Protein AF-A0A077R134-F1 (afdb_monomer_lite)

Foldseek 3Di:
DDPPPPQDWDKAWEPQDPVQWTKIKTWPDSDDAQDHPNLLVQQCVDPPLQDFQQKWKFWDDDDDPVCQVVQLVLLQVLVCVLPVPFDTWDWGWDDDPDPIIMIMTGDFLPTDGNVSSQVSQVVVQRDRVVHGGDHTPDHGRDGNDRKHKDKDAQADPVCVVVVVVCVQVVCCVQFVPWRKDWRIKIFMWTWDWDDDPVDTDIDTDGRRMMMTMMDTPDQDVPSDGVCVRRVVCVVVVVVVVVVVVVVVVVVVVVVVVVVVVVVVVD

Organism: NCBI:txid1398559

Radius of gyration: 25.38 Å; chains: 1; bounding box: 87×46×72 Å

Structure (mmCIF, N/CA/C/O backbone):
data_AF-A0A077R134-F1
#
_entry.id   AF-A0A077R134-F1
#
loop_
_atom_site.group_PDB
_atom_site.id
_atom_site.type_symbol
_atom_site.label_atom_id
_atom_site.label_alt_id
_atom_site.label_comp_id
_atom_site.label_asym_id
_atom_site.label_entity_id
_atom_site.label_seq_id
_atom_site.pdbx_PDB_ins_code
_atom_site.Cartn_x
_atom_site.Cartn_y
_atom_site.Cartn_z
_atom_site.occupancy
_atom_site.B_iso_or_equiv
_atom_site.auth_seq_id
_atom_site.auth_comp_id
_atom_site.auth_asym_id
_atom_site.auth_atom_id
_atom_site.pdbx_PDB_model_num
ATOM 1 N N . MET A 1 1 ? -33.679 20.926 24.403 1.00 39.53 1 MET A N 1
ATOM 2 C CA . MET A 1 1 ? -33.354 19.490 24.305 1.00 39.53 1 MET A CA 1
ATOM 3 C C . MET A 1 1 ? -32.661 19.305 22.972 1.00 39.53 1 MET A C 1
ATOM 5 O O . MET A 1 1 ? -33.317 19.466 21.957 1.00 39.53 1 MET A O 1
ATOM 9 N N . ALA A 1 2 ? -31.337 19.148 22.977 1.00 38.94 2 ALA A N 1
ATOM 10 C CA . ALA A 1 2 ? -30.587 18.865 21.759 1.00 38.94 2 ALA A CA 1
ATOM 11 C C . ALA A 1 2 ? -30.733 17.368 21.472 1.00 38.94 2 ALA A C 1
ATOM 13 O O . ALA A 1 2 ? -30.426 16.554 22.343 1.00 38.94 2 ALA A O 1
ATOM 14 N N . GLU A 1 3 ? -31.267 17.025 20.305 1.00 39.38 3 GLU A N 1
ATOM 15 C CA . GLU A 1 3 ? -31.322 15.651 19.818 1.00 39.38 3 GLU A CA 1
ATOM 16 C C . GLU A 1 3 ? -29.886 15.136 19.688 1.00 39.38 3 GLU A C 1
ATOM 18 O O . GLU A 1 3 ? -29.088 15.655 18.907 1.00 39.38 3 GLU A O 1
ATOM 23 N N . SER A 1 4 ? -29.525 14.148 20.509 1.00 40.56 4 SER A N 1
ATOM 24 C CA . SER A 1 4 ? -28.280 13.412 20.335 1.00 40.56 4 SER A CA 1
ATOM 25 C C . SER A 1 4 ? -28.437 12.548 19.088 1.00 40.56 4 SER A C 1
ATOM 27 O O . SER A 1 4 ? -28.948 11.430 19.169 1.00 40.56 4 SER A O 1
ATOM 29 N N . HIS A 1 5 ? -28.027 13.068 17.932 1.00 45.41 5 HIS A N 1
ATOM 30 C CA . HIS A 1 5 ? -27.694 12.226 16.792 1.00 45.41 5 HIS A CA 1
ATOM 31 C C . HIS A 1 5 ? -26.556 11.311 17.245 1.00 45.41 5 HIS A C 1
ATOM 33 O O . HIS A 1 5 ? -25.392 11.701 17.289 1.00 45.41 5 HIS A O 1
ATOM 39 N N . THR A 1 6 ? -26.902 10.107 17.691 1.00 52.91 6 THR A N 1
ATOM 40 C CA . THR A 1 6 ? -25.945 9.013 17.752 1.00 52.91 6 THR A CA 1
ATOM 41 C C . THR A 1 6 ? -25.630 8.688 16.304 1.00 52.91 6 THR A C 1
ATOM 43 O O . THR A 1 6 ? -26.396 7.968 15.666 1.00 52.91 6 THR A O 1
ATOM 46 N N . ASP A 1 7 ? -24.579 9.310 15.768 1.00 70.38 7 ASP A N 1
ATOM 47 C CA . ASP A 1 7 ? -24.060 8.999 14.441 1.00 70.38 7 ASP A CA 1
ATOM 48 C C . ASP A 1 7 ? -23.828 7.487 14.383 1.00 70.38 7 ASP A C 1
ATOM 50 O O . ASP A 1 7 ? -23.000 6.937 15.116 1.00 70.38 7 ASP A O 1
ATOM 54 N N . GLU A 1 8 ? -24.634 6.795 13.576 1.00 79.50 8 GLU A N 1
ATOM 55 C CA . GLU A 1 8 ? -24.456 5.368 13.358 1.00 79.50 8 GLU A CA 1
ATOM 56 C C . GLU A 1 8 ? -23.044 5.129 12.806 1.00 79.50 8 GLU A C 1
ATOM 58 O O . GLU A 1 8 ? -22.580 5.874 11.935 1.00 79.50 8 GLU A O 1
ATOM 63 N N . PRO A 1 9 ? -22.333 4.099 13.293 1.00 87.50 9 PRO A N 1
ATOM 64 C CA . PRO A 1 9 ? -20.987 3.832 12.823 1.00 87.50 9 PRO A CA 1
ATOM 65 C C . PRO A 1 9 ? -21.007 3.507 11.325 1.00 87.50 9 PRO A C 1
ATOM 67 O O . PRO A 1 9 ? -21.827 2.717 10.854 1.00 87.50 9 PRO A O 1
ATOM 70 N N . ILE A 1 10 ? -20.068 4.075 10.566 1.00 93.62 10 ILE A N 1
ATOM 71 C CA . ILE A 1 10 ? -19.913 3.750 9.145 1.00 93.62 10 ILE A CA 1
ATOM 72 C C . ILE A 1 10 ? -19.276 2.360 9.035 1.00 93.62 10 ILE A C 1
ATOM 74 O O . ILE A 1 10 ? -18.139 2.147 9.455 1.00 93.62 10 ILE A O 1
ATOM 78 N N . ILE A 1 11 ? -20.000 1.410 8.440 1.00 95.56 11 ILE A N 1
ATOM 79 C CA . ILE A 1 11 ? -19.568 0.014 8.283 1.00 95.56 11 ILE A CA 1
ATOM 80 C C . ILE A 1 11 ? -19.387 -0.309 6.800 1.00 95.56 11 ILE A C 1
ATOM 82 O O . ILE A 1 11 ? -20.265 -0.034 5.983 1.00 95.56 11 ILE A O 1
ATOM 86 N N . GLN A 1 12 ? -18.263 -0.932 6.449 1.00 95.50 12 GLN A N 1
ATOM 87 C CA . GLN A 1 12 ? -17.970 -1.369 5.084 1.00 95.50 12 GLN A CA 1
ATOM 88 C C . GLN A 1 12 ? -17.439 -2.804 5.074 1.00 95.50 12 GLN A C 1
ATOM 90 O O . GLN A 1 12 ? -16.549 -3.155 5.844 1.00 95.50 12 GLN A O 1
ATOM 95 N N . TYR A 1 13 ? -17.989 -3.641 4.198 1.00 94.38 13 TYR A N 1
ATOM 96 C CA . TYR A 1 13 ? -17.700 -5.075 4.142 1.00 94.38 13 TYR A CA 1
ATOM 97 C C . TYR A 1 13 ? -16.615 -5.389 3.106 1.00 94.38 13 TYR A C 1
ATOM 99 O O . TYR A 1 13 ? -16.539 -4.745 2.056 1.00 94.38 13 TYR A O 1
ATOM 107 N N . ASP A 1 14 ? -15.783 -6.391 3.396 1.00 92.06 14 ASP A N 1
ATOM 108 C CA . ASP A 1 14 ? -14.973 -7.049 2.369 1.00 92.06 14 ASP A CA 1
ATOM 109 C C . ASP A 1 14 ? -15.874 -7.883 1.434 1.00 92.06 14 ASP A C 1
ATOM 111 O O . ASP A 1 14 ? -17.068 -8.072 1.681 1.00 92.06 14 ASP A O 1
ATOM 115 N N . GLU A 1 15 ? -15.300 -8.408 0.348 1.00 89.50 15 GLU A N 1
ATOM 116 C CA . GLU A 1 15 ? -15.991 -9.426 -0.447 1.00 89.50 15 GLU A CA 1
ATOM 117 C C . GLU A 1 15 ? -16.274 -10.674 0.409 1.00 89.50 15 GLU A C 1
ATOM 119 O O . GLU A 1 15 ? -15.382 -11.103 1.152 1.00 89.50 15 GLU A O 1
ATOM 124 N N . PRO A 1 16 ? -17.478 -11.271 0.304 1.00 88.25 16 PRO A N 1
ATOM 125 C CA . PRO A 1 16 ? -17.830 -12.457 1.073 1.00 88.25 16 PRO A CA 1
ATOM 126 C C . PRO A 1 16 ? -16.826 -13.588 0.866 1.00 88.25 16 PRO A C 1
ATOM 128 O O . PRO A 1 16 ? -16.476 -13.949 -0.262 1.00 88.25 16 PRO A O 1
ATOM 131 N N . HIS A 1 17 ? -16.371 -14.179 1.965 1.00 83.81 17 HIS A N 1
ATOM 132 C CA . HIS A 1 17 ? -15.445 -15.293 1.922 1.00 83.81 17 HIS A CA 1
ATOM 133 C C . HIS A 1 17 ? -16.237 -16.598 1.803 1.00 83.81 17 HIS A C 1
ATOM 135 O O . HIS A 1 17 ? -17.083 -16.891 2.641 1.00 83.81 17 HIS A O 1
ATOM 141 N N . ALA A 1 18 ? -15.910 -17.451 0.826 1.00 82.88 18 ALA A N 1
ATOM 142 C CA . ALA A 1 18 ? -16.645 -18.703 0.575 1.00 82.88 18 ALA A CA 1
ATOM 143 C C . ALA A 1 18 ? -16.765 -19.630 1.807 1.00 82.88 18 ALA A C 1
ATOM 145 O O . ALA A 1 18 ? -17.701 -20.413 1.913 1.00 82.88 18 ALA A O 1
ATOM 146 N N . ALA A 1 19 ? -15.822 -19.534 2.749 1.00 81.81 19 ALA A N 1
ATOM 147 C CA . ALA A 1 19 ? -15.848 -20.263 4.022 1.00 81.81 19 ALA A CA 1
ATOM 148 C C . ALA A 1 19 ? -16.594 -19.547 5.176 1.00 81.81 19 ALA A C 1
ATOM 150 O O . ALA A 1 19 ? -16.390 -19.926 6.327 1.00 81.81 19 ALA A O 1
ATOM 151 N N . GLY A 1 20 ? -17.368 -18.488 4.907 1.00 77.81 20 GLY A N 1
ATOM 152 C CA . GLY A 1 20 ? -18.101 -17.714 5.923 1.00 77.81 20 GLY A CA 1
ATOM 153 C C . GLY A 1 20 ? -17.201 -16.956 6.903 1.00 77.81 20 GLY A C 1
ATOM 154 O O . GLY A 1 20 ? -17.572 -16.734 8.050 1.00 77.81 20 GLY A O 1
ATOM 155 N N . ARG A 1 21 ? -15.976 -16.614 6.483 1.00 81.81 21 ARG A N 1
ATOM 156 C CA . ARG A 1 21 ? -14.999 -15.852 7.283 1.00 81.81 21 ARG A CA 1
ATOM 157 C C . ARG A 1 21 ? -15.045 -14.386 6.889 1.00 81.81 21 ARG A C 1
ATOM 159 O O . ARG A 1 21 ? -14.040 -13.822 6.450 1.00 81.81 21 ARG A O 1
ATOM 166 N N . ASP A 1 22 ? -16.238 -13.821 6.974 1.00 92.50 22 ASP A N 1
ATOM 167 C CA . ASP A 1 22 ? -16.482 -12.477 6.488 1.00 92.50 22 ASP A CA 1
ATOM 168 C C . ASP A 1 22 ? -15.815 -11.450 7.399 1.00 92.50 22 ASP A C 1
ATOM 170 O O . ASP A 1 22 ? -15.668 -11.635 8.614 1.00 92.50 22 ASP A O 1
ATOM 174 N N . ARG A 1 23 ? -15.362 -10.366 6.774 1.00 94.19 23 ARG A N 1
ATOM 175 C CA . ARG A 1 23 ? -14.649 -9.271 7.425 1.00 94.19 23 ARG A CA 1
ATOM 176 C C . ARG A 1 23 ? -15.315 -7.958 7.079 1.00 94.19 23 ARG A C 1
ATOM 178 O O . ARG A 1 23 ? -15.834 -7.786 5.976 1.00 94.19 23 ARG A O 1
ATOM 185 N N . ARG A 1 24 ? -15.241 -7.012 8.004 1.00 95.81 24 ARG A N 1
ATOM 186 C CA . ARG A 1 24 ? -15.674 -5.636 7.769 1.00 95.81 24 ARG A CA 1
ATOM 187 C C . ARG A 1 24 ? -14.780 -4.649 8.501 1.00 95.81 24 ARG A C 1
ATOM 189 O O . ARG A 1 24 ? -14.189 -4.988 9.527 1.00 95.81 24 ARG A O 1
ATOM 196 N N . GLY A 1 25 ? -14.705 -3.442 7.965 1.00 97.06 25 GLY A N 1
ATOM 197 C CA . GLY A 1 25 ? -14.186 -2.273 8.654 1.00 97.06 25 GLY A CA 1
ATOM 198 C C . GLY A 1 25 ? -15.331 -1.500 9.294 1.00 97.06 25 GLY A C 1
ATOM 199 O O . GLY A 1 25 ? -16.350 -1.250 8.647 1.00 97.06 25 GLY A O 1
ATOM 200 N N . VAL A 1 26 ? -15.154 -1.106 10.550 1.00 97.00 26 VAL A N 1
ATOM 201 C CA . VAL A 1 26 ? -16.026 -0.163 11.255 1.00 97.00 26 VAL A CA 1
ATOM 202 C C . VAL A 1 26 ? -15.235 1.116 11.477 1.00 97.00 26 VAL A C 1
ATOM 204 O O . VAL A 1 26 ? -14.212 1.099 12.160 1.00 97.00 26 VAL A O 1
ATOM 207 N N . LEU A 1 27 ? -15.664 2.213 10.862 1.00 96.62 27 LEU A N 1
ATOM 208 C CA . LEU A 1 27 ? -14.998 3.498 11.016 1.00 96.62 27 LEU A CA 1
ATOM 209 C C . LEU A 1 27 ? -15.296 4.059 12.409 1.00 96.62 27 LEU A C 1
ATOM 211 O O . LEU A 1 27 ? -16.450 4.161 12.818 1.00 96.62 27 LEU A O 1
ATOM 215 N N . LEU A 1 28 ? -14.237 4.407 13.129 1.00 94.44 28 LEU A N 1
ATOM 216 C CA . LEU A 1 28 ? -14.285 4.971 14.475 1.00 94.44 28 LEU A CA 1
ATOM 217 C C . LEU A 1 28 ? -14.216 6.504 14.467 1.00 94.44 28 LEU A C 1
ATOM 219 O O . LEU A 1 28 ? -14.496 7.137 15.481 1.00 94.44 28 LEU A O 1
ATOM 223 N N . THR A 1 29 ? -13.824 7.112 13.345 1.00 88.31 29 THR A N 1
ATOM 224 C CA . THR A 1 29 ? -13.928 8.560 13.133 1.00 88.31 29 THR A CA 1
ATOM 225 C C . THR A 1 29 ? -15.335 8.927 12.656 1.00 88.31 29 THR A C 1
ATOM 227 O O . THR A 1 29 ? -15.992 8.158 11.963 1.00 88.31 29 THR A O 1
ATOM 230 N N . THR A 1 30 ? -15.811 10.118 13.026 1.00 76.94 30 THR A N 1
ATOM 231 C CA . THR A 1 30 ? -17.192 10.568 12.755 1.00 76.94 30 THR A CA 1
ATOM 232 C C . THR A 1 30 ? -17.412 11.094 11.335 1.00 76.94 30 THR A C 1
ATOM 234 O O . THR A 1 30 ? -18.543 11.302 10.910 1.00 76.94 30 THR A O 1
ATOM 237 N N . ASN A 1 31 ? -16.340 11.327 10.578 1.00 83.81 31 ASN A N 1
ATOM 238 C CA . ASN A 1 31 ? -16.426 11.867 9.225 1.00 83.81 31 ASN A CA 1
ATOM 239 C C . ASN A 1 31 ? -16.545 10.754 8.182 1.00 83.81 31 ASN A C 1
ATOM 241 O O . ASN A 1 31 ? -16.160 9.613 8.419 1.00 83.81 31 ASN A O 1
ATOM 245 N N . LYS A 1 32 ? -17.005 11.108 6.976 1.00 89.81 32 LYS A N 1
ATOM 246 C CA . LYS A 1 32 ? -16.909 10.221 5.811 1.00 89.81 32 LYS A CA 1
ATOM 247 C C . LYS A 1 32 ? -15.446 9.783 5.620 1.00 89.81 32 LYS A C 1
ATOM 249 O O . LYS A 1 32 ? -14.572 10.653 5.648 1.00 89.81 32 LYS A O 1
ATOM 254 N N . PRO A 1 33 ? -15.181 8.490 5.369 1.00 92.50 33 PRO A N 1
ATOM 255 C CA . PRO A 1 33 ? -13.815 8.022 5.205 1.00 92.50 33 PRO A CA 1
ATOM 256 C C . PRO A 1 33 ? -13.156 8.646 3.976 1.00 92.50 33 PRO A C 1
ATOM 258 O O . PRO A 1 33 ? -13.792 8.799 2.927 1.00 92.50 33 PRO A O 1
ATOM 261 N N . VAL A 1 34 ? -11.864 8.948 4.092 1.00 91.12 34 VAL A N 1
ATOM 262 C CA . VAL A 1 34 ? -11.044 9.446 2.978 1.00 91.12 34 VAL A CA 1
ATOM 263 C C . VAL A 1 34 ? -10.812 8.343 1.952 1.00 91.12 34 VAL A C 1
ATOM 265 O O . VAL A 1 34 ? -10.774 8.604 0.749 1.00 91.12 34 VAL A O 1
ATOM 268 N N . ILE A 1 35 ? -10.704 7.096 2.415 1.00 89.19 35 ILE A N 1
ATOM 269 C CA . ILE A 1 35 ? -10.523 5.923 1.563 1.00 89.19 35 ILE A CA 1
ATOM 270 C C . ILE A 1 35 ? -11.517 4.838 1.955 1.00 89.19 35 ILE A C 1
ATOM 272 O O . ILE A 1 35 ? -11.652 4.485 3.122 1.00 89.19 35 ILE A O 1
ATOM 276 N N . GLU A 1 36 ? -12.177 4.264 0.952 1.00 91.62 36 GLU A N 1
ATOM 277 C CA . GLU A 1 36 ? -13.042 3.101 1.135 1.00 91.62 36 GLU A CA 1
ATOM 278 C C . GLU A 1 36 ? -12.266 1.909 1.707 1.00 91.62 36 GLU A C 1
ATOM 280 O O . GLU A 1 36 ? -11.189 1.544 1.223 1.00 91.62 36 GLU A O 1
ATOM 285 N N . TRP A 1 37 ? -12.875 1.240 2.680 1.00 92.56 37 TRP A N 1
ATOM 286 C CA . TRP A 1 37 ? -12.350 0.065 3.358 1.00 92.56 37 TRP A CA 1
ATOM 287 C C . TRP A 1 37 ? -11.825 -0.990 2.387 1.00 92.56 37 TRP A C 1
ATOM 289 O O . TRP A 1 37 ? -10.719 -1.477 2.575 1.00 92.56 37 TRP A O 1
ATOM 299 N N . LYS A 1 38 ? -12.548 -1.295 1.303 1.00 89.50 38 LYS A N 1
ATOM 300 C CA . LYS A 1 38 ? -12.127 -2.305 0.317 1.00 89.50 38 LYS A CA 1
ATOM 301 C C . LYS A 1 38 ? -10.773 -1.980 -0.329 1.00 89.50 38 LYS A C 1
ATOM 303 O O . LYS A 1 38 ? -9.954 -2.870 -0.550 1.00 89.50 38 LYS A O 1
ATOM 308 N N . LYS A 1 39 ? -10.517 -0.702 -0.632 1.00 87.44 39 LYS A N 1
ATOM 309 C CA . LYS A 1 39 ? -9.235 -0.253 -1.206 1.00 87.44 39 LYS A CA 1
ATOM 310 C C . LYS A 1 39 ? -8.122 -0.322 -0.160 1.00 87.44 39 LYS A C 1
ATOM 312 O O . LYS A 1 39 ? -7.004 -0.741 -0.463 1.00 87.44 39 LYS A O 1
ATOM 317 N N . LEU A 1 40 ? -8.449 0.049 1.076 1.00 88.25 40 LEU A N 1
ATOM 318 C CA . LEU A 1 40 ? -7.542 0.021 2.218 1.00 88.25 40 LEU A CA 1
ATOM 319 C C . LEU A 1 40 ? -7.131 -1.413 2.596 1.00 88.25 40 LEU A C 1
ATOM 321 O O . LEU A 1 40 ? -5.941 -1.706 2.717 1.00 88.25 40 LEU A O 1
ATOM 325 N N . SER A 1 41 ? -8.105 -2.316 2.727 1.00 88.25 41 SER A N 1
ATOM 326 C CA . SER A 1 41 ? -7.906 -3.719 3.092 1.00 88.25 41 SER A CA 1
ATOM 327 C C . SER A 1 41 ? -7.107 -4.463 2.023 1.00 88.25 41 SER A C 1
ATOM 329 O O . SER A 1 41 ? -6.184 -5.204 2.364 1.00 88.25 41 SER A O 1
ATOM 331 N N . TYR A 1 42 ? -7.365 -4.192 0.738 1.00 85.00 42 TYR A N 1
ATOM 332 C CA . TYR A 1 42 ? -6.561 -4.712 -0.371 1.00 85.00 42 TYR A CA 1
ATOM 333 C C . TYR A 1 42 ? -5.100 -4.242 -0.305 1.00 85.00 42 TYR A C 1
ATOM 335 O O . TYR A 1 42 ? -4.180 -5.058 -0.410 1.00 85.00 42 TYR A O 1
ATOM 343 N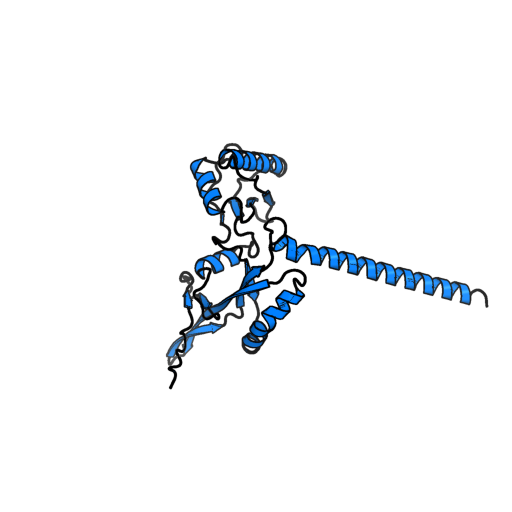 N . SER A 1 43 ? -4.874 -2.942 -0.082 1.00 82.75 43 SER A N 1
ATOM 344 C CA . SER A 1 43 ? -3.525 -2.373 0.025 1.00 82.75 43 SER A CA 1
ATOM 345 C C . SER A 1 43 ? -2.719 -3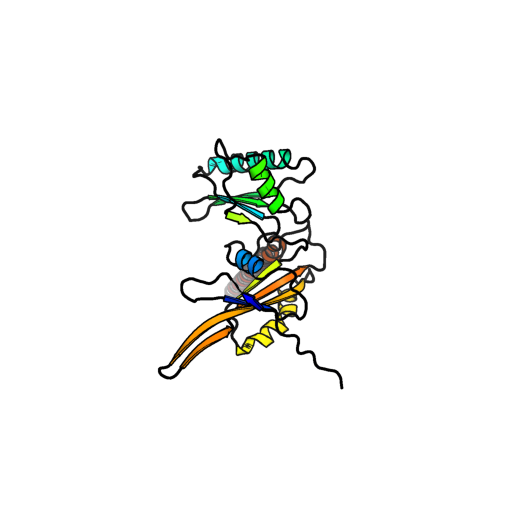.024 1.157 1.00 82.75 43 SER A C 1
ATOM 347 O O . SER A 1 43 ? -1.580 -3.455 0.952 1.00 82.75 43 SER A O 1
ATOM 349 N N . LEU A 1 44 ? -3.343 -3.192 2.326 1.00 82.88 44 LEU A N 1
ATOM 350 C CA . LEU A 1 44 ? -2.729 -3.785 3.519 1.00 82.88 44 LEU A CA 1
ATOM 351 C C . LEU A 1 44 ? -2.562 -5.306 3.454 1.00 82.88 44 LE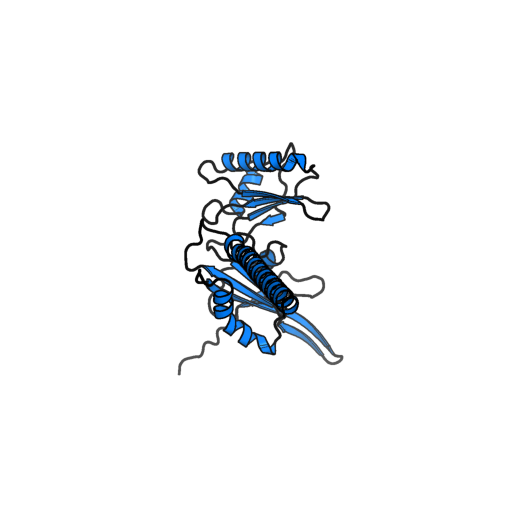U A C 1
ATOM 353 O O . LEU A 1 44 ? -1.678 -5.847 4.113 1.00 82.88 44 LEU A O 1
ATOM 357 N N . ALA A 1 45 ? -3.397 -6.007 2.684 1.00 78.50 45 ALA A N 1
ATOM 358 C CA . ALA A 1 45 ? -3.243 -7.442 2.449 1.00 78.50 45 ALA A CA 1
ATOM 359 C C . ALA A 1 45 ? -2.025 -7.760 1.569 1.00 78.50 45 ALA A C 1
ATOM 361 O O . ALA A 1 45 ? -1.527 -8.889 1.571 1.00 78.50 45 ALA A O 1
ATOM 362 N N . SER A 1 46 ? -1.531 -6.780 0.812 1.00 67.31 46 SER A N 1
ATOM 363 C CA . SER A 1 46 ? -0.293 -6.934 0.063 1.00 67.31 46 SER A CA 1
ATOM 364 C C . SER A 1 46 ? 0.918 -6.928 1.008 1.00 67.31 46 SER A C 1
ATOM 366 O O . SER A 1 46 ? 0.934 -6.254 2.035 1.00 67.31 46 SER A O 1
ATOM 368 N N . ILE A 1 47 ? 2.006 -7.606 0.623 1.00 57.38 47 ILE A N 1
ATOM 369 C CA . ILE A 1 47 ? 3.302 -7.596 1.345 1.00 57.38 47 ILE A CA 1
ATOM 370 C C . ILE A 1 47 ? 3.917 -6.169 1.392 1.00 57.38 47 ILE A C 1
ATOM 372 O O . ILE A 1 47 ? 4.989 -5.945 1.948 1.00 57.38 47 ILE A O 1
ATOM 376 N N . HIS A 1 48 ? 3.242 -5.180 0.806 1.00 56.81 48 HIS A N 1
ATOM 377 C CA . HIS A 1 48 ? 3.666 -3.798 0.654 1.00 56.81 48 HIS A CA 1
ATOM 378 C C . HIS A 1 48 ? 2.821 -2.841 1.484 1.00 56.81 48 HIS A C 1
ATOM 380 O O . HIS A 1 48 ? 2.604 -1.721 1.044 1.00 56.81 48 HIS A O 1
ATOM 386 N N . GLY A 1 49 ? 2.376 -3.245 2.678 1.00 50.91 49 GLY A N 1
ATOM 387 C CA . GLY A 1 49 ? 1.529 -2.437 3.571 1.00 50.91 49 GLY A CA 1
ATOM 388 C C . GLY A 1 49 ? 2.056 -1.039 3.951 1.00 50.91 49 GLY A C 1
ATOM 389 O O . GLY A 1 49 ? 1.375 -0.329 4.673 1.00 50.91 49 GLY A O 1
ATOM 390 N N . SER A 1 50 ? 3.231 -0.629 3.460 1.00 55.41 50 SER A N 1
ATOM 391 C CA . SER A 1 50 ? 3.816 0.715 3.568 1.00 55.41 50 SER A CA 1
ATOM 392 C C . SER A 1 50 ? 4.273 1.309 2.222 1.00 55.41 50 SER A C 1
ATOM 394 O O . SER A 1 50 ? 5.078 2.243 2.190 1.00 55.41 50 SER A O 1
ATOM 396 N N . ALA A 1 51 ? 3.819 0.763 1.090 1.00 60.84 51 ALA A N 1
ATOM 397 C CA . ALA A 1 51 ? 4.185 1.271 -0.225 1.00 60.84 51 ALA A CA 1
ATOM 398 C C . ALA A 1 51 ? 3.640 2.681 -0.456 1.00 60.84 51 ALA A C 1
ATOM 400 O O . ALA A 1 51 ? 2.519 3.017 -0.081 1.00 60.84 51 ALA A O 1
ATOM 401 N N . ASN A 1 52 ? 4.460 3.483 -1.128 1.00 71.56 52 ASN A N 1
ATOM 402 C CA . ASN A 1 52 ? 4.085 4.775 -1.680 1.00 71.56 52 ASN A CA 1
ATOM 403 C C . ASN A 1 52 ? 2.785 4.651 -2.507 1.00 71.56 52 ASN A C 1
ATOM 405 O O . ASN A 1 52 ? 2.658 3.670 -3.253 1.00 71.56 52 ASN A O 1
ATOM 409 N N . PRO A 1 53 ? 1.844 5.613 -2.404 1.00 77.81 53 PRO A N 1
ATOM 410 C CA . PRO A 1 53 ? 0.631 5.647 -3.224 1.00 77.81 53 PRO A CA 1
ATOM 411 C C . PRO A 1 53 ? 0.889 5.377 -4.713 1.00 77.81 53 PRO A C 1
ATOM 413 O O . PRO A 1 53 ? 0.171 4.600 -5.342 1.00 77.81 53 PRO A O 1
ATOM 416 N N . ASN A 1 54 ? 1.985 5.918 -5.256 1.00 88.12 54 ASN A N 1
ATOM 417 C CA . ASN A 1 54 ? 2.346 5.788 -6.668 1.00 88.12 54 ASN A CA 1
ATOM 418 C C . ASN A 1 54 ? 3.340 4.644 -6.940 1.00 88.12 54 ASN A C 1
ATOM 420 O O . ASN A 1 54 ? 4.389 4.845 -7.555 1.00 88.12 54 ASN A O 1
ATOM 424 N N . LEU A 1 55 ? 3.011 3.431 -6.484 1.00 90.00 55 LEU A N 1
ATOM 425 C CA . LEU A 1 55 ? 3.746 2.195 -6.782 1.00 90.00 55 LEU A CA 1
ATOM 426 C C . LEU A 1 55 ? 2.926 1.284 -7.704 1.00 90.00 55 LEU A C 1
ATOM 428 O O . LEU A 1 55 ? 1.770 0.990 -7.420 1.00 90.00 55 LEU A O 1
ATOM 432 N N . VAL A 1 56 ? 3.537 0.735 -8.751 1.00 93.31 56 VAL A N 1
ATOM 433 C CA . VAL A 1 56 ? 2.955 -0.365 -9.535 1.00 93.31 56 VAL A CA 1
ATOM 434 C C . VAL A 1 56 ? 3.924 -1.531 -9.583 1.00 93.31 56 VAL A C 1
ATOM 436 O O . VAL A 1 56 ? 5.106 -1.359 -9.884 1.00 93.31 56 VAL A O 1
ATOM 439 N N . ARG A 1 57 ? 3.417 -2.735 -9.321 1.00 92.94 57 ARG A N 1
ATOM 440 C CA . ARG A 1 57 ? 4.183 -3.974 -9.415 1.00 92.94 57 ARG A CA 1
ATOM 441 C C . ARG A 1 57 ? 3.701 -4.823 -10.572 1.00 92.94 57 ARG A C 1
ATOM 443 O O . ARG A 1 57 ? 2.547 -5.249 -10.604 1.00 92.94 57 ARG A O 1
ATOM 450 N N . PHE A 1 58 ? 4.633 -5.211 -11.429 1.00 94.19 58 PHE A N 1
ATOM 451 C CA . PHE A 1 58 ? 4.406 -6.216 -12.458 1.00 94.19 58 PHE A CA 1
ATOM 452 C C . PHE A 1 58 ? 5.193 -7.485 -12.162 1.00 94.19 58 PHE A C 1
ATOM 454 O O . PHE A 1 58 ? 6.303 -7.457 -11.624 1.00 94.19 58 PHE A O 1
ATOM 461 N N . ARG A 1 59 ? 4.623 -8.628 -12.541 1.00 91.94 59 ARG A N 1
ATOM 462 C CA . ARG A 1 59 ? 5.342 -9.901 -12.520 1.00 91.94 59 ARG A CA 1
ATOM 463 C C . ARG A 1 59 ? 6.274 -9.979 -13.719 1.00 91.94 59 ARG A C 1
ATOM 465 O O . ARG A 1 59 ? 5.862 -9.752 -14.853 1.00 91.94 59 ARG A O 1
ATOM 472 N N . LEU A 1 60 ? 7.516 -10.365 -13.462 1.00 90.62 60 LEU A N 1
ATOM 473 C CA . LEU A 1 60 ? 8.509 -10.581 -14.500 1.00 90.62 60 LEU A CA 1
ATOM 474 C C . LEU A 1 60 ? 8.466 -12.019 -15.024 1.00 90.62 60 LEU A C 1
ATOM 476 O O . LEU A 1 60 ? 8.202 -12.954 -14.254 1.00 90.62 60 LEU A O 1
ATOM 480 N N . PRO A 1 61 ? 8.800 -12.233 -16.310 1.00 87.25 61 PRO A N 1
ATOM 481 C CA . PRO A 1 61 ? 9.179 -13.558 -16.774 1.00 87.25 61 PRO A CA 1
ATOM 482 C C . PRO A 1 61 ? 10.426 -14.047 -16.018 1.00 87.25 61 PRO A C 1
ATOM 484 O O . PRO A 1 61 ? 11.150 -13.272 -15.388 1.00 87.25 61 PRO A O 1
ATOM 487 N N . LYS A 1 62 ? 10.700 -15.355 -16.075 1.00 87.31 62 LYS A N 1
ATOM 488 C CA . LYS A 1 62 ? 11.937 -15.914 -15.512 1.00 87.31 62 LYS A CA 1
ATOM 489 C C . LYS A 1 62 ? 13.137 -15.329 -16.264 1.00 87.31 62 LYS A C 1
ATOM 491 O O . LYS A 1 62 ? 13.423 -15.747 -17.378 1.00 87.31 62 LYS A O 1
ATOM 496 N N . ILE A 1 63 ? 13.812 -14.365 -15.645 1.00 88.12 63 ILE A N 1
ATOM 497 C CA . ILE A 1 63 ? 15.010 -13.705 -16.179 1.00 88.12 63 ILE A CA 1
ATOM 498 C C . ILE A 1 63 ? 16.211 -13.932 -15.254 1.00 88.12 63 ILE A C 1
ATOM 500 O O . ILE A 1 63 ? 16.029 -14.026 -14.031 1.00 88.12 63 ILE A O 1
ATOM 504 N N . PRO A 1 64 ? 17.444 -14.009 -15.780 1.00 88.75 64 PRO A N 1
ATOM 505 C CA . PRO A 1 64 ? 18.649 -14.078 -14.958 1.00 88.75 64 PRO A CA 1
ATOM 506 C C . PRO A 1 64 ? 18.909 -12.744 -14.239 1.00 88.75 64 PRO A C 1
ATOM 508 O O . PRO A 1 64 ? 18.429 -11.689 -14.647 1.00 88.75 64 PRO A O 1
ATOM 511 N N . ARG A 1 65 ? 19.678 -12.776 -13.142 1.00 88.88 65 ARG A N 1
ATOM 512 C CA . ARG A 1 65 ? 20.010 -11.562 -12.365 1.00 88.88 65 ARG A CA 1
ATOM 513 C C . ARG A 1 65 ? 20.816 -10.542 -13.177 1.00 88.88 65 ARG A C 1
ATOM 515 O O . ARG A 1 65 ? 20.641 -9.348 -12.974 1.00 88.88 65 ARG A O 1
ATOM 522 N N . ALA A 1 66 ? 21.639 -11.011 -14.116 1.00 91.75 66 ALA A N 1
ATOM 523 C CA . ALA A 1 66 ? 22.425 -10.160 -15.011 1.00 91.75 66 ALA A CA 1
ATOM 524 C C . ALA A 1 66 ? 21.560 -9.175 -15.821 1.00 91.75 66 ALA A C 1
ATOM 526 O O . ALA A 1 66 ? 22.020 -8.090 -16.150 1.00 91.75 66 ALA A O 1
ATOM 527 N N . TRP A 1 67 ? 20.293 -9.513 -16.082 1.00 92.75 67 TRP A N 1
ATOM 528 C CA . TRP A 1 67 ? 19.383 -8.678 -16.873 1.00 92.75 67 TRP A CA 1
ATOM 529 C C . TRP A 1 67 ? 18.684 -7.593 -16.048 1.00 92.75 67 TRP A C 1
ATOM 531 O O . TRP A 1 67 ? 17.933 -6.796 -16.595 1.00 92.75 67 TRP A O 1
ATOM 541 N N . PHE A 1 68 ? 18.882 -7.535 -14.727 1.00 93.56 68 PHE A N 1
ATOM 542 C CA . PHE A 1 68 ? 18.122 -6.614 -13.872 1.00 93.56 68 PHE A CA 1
ATOM 543 C C . PHE A 1 68 ? 18.360 -5.147 -14.232 1.00 93.56 68 PHE A C 1
ATOM 545 O O . PHE A 1 68 ? 17.411 -4.369 -14.242 1.00 93.56 68 PHE A O 1
ATOM 552 N N . HIS A 1 69 ? 19.604 -4.781 -14.544 1.00 94.25 69 HIS A N 1
ATOM 553 C CA . HIS A 1 69 ? 19.934 -3.415 -14.943 1.00 94.25 69 HIS A CA 1
ATOM 554 C C . HIS A 1 69 ? 19.292 -3.053 -16.288 1.00 94.25 69 HIS A C 1
ATOM 556 O O . HIS A 1 69 ? 18.724 -1.976 -16.435 1.00 94.25 69 HIS A O 1
ATOM 562 N N . GLU A 1 70 ? 19.321 -3.979 -17.247 1.00 94.81 70 GLU A N 1
ATOM 563 C CA . GLU A 1 70 ? 18.675 -3.803 -18.548 1.00 94.81 70 GLU A CA 1
ATOM 564 C C . GLU A 1 70 ? 17.157 -3.647 -18.402 1.00 94.81 70 GLU A C 1
ATOM 566 O O . GLU A 1 70 ? 16.574 -2.726 -18.964 1.00 94.81 70 GLU A O 1
ATOM 571 N N . VAL A 1 71 ? 16.515 -4.475 -17.569 1.00 95.12 71 VAL A N 1
ATOM 572 C CA . VAL A 1 71 ? 15.088 -4.328 -17.245 1.00 95.12 71 VAL A CA 1
ATOM 573 C C . VAL A 1 71 ? 14.797 -2.942 -16.680 1.00 95.12 71 VAL A C 1
ATOM 575 O O . VAL A 1 71 ? 13.861 -2.286 -17.124 1.00 95.12 71 VAL A O 1
ATOM 578 N N . GLN A 1 72 ? 15.595 -2.471 -15.721 1.00 96.06 72 GLN A N 1
ATOM 579 C CA . GLN A 1 72 ? 15.409 -1.139 -15.146 1.00 96.06 72 GLN A CA 1
ATOM 580 C C . GLN A 1 72 ? 15.550 -0.037 -16.200 1.00 96.06 72 GLN A C 1
ATOM 582 O O . GLN A 1 72 ? 14.724 0.874 -16.226 1.00 96.06 72 GLN A O 1
ATOM 587 N N . ALA A 1 73 ? 16.560 -0.124 -17.066 1.00 96.19 73 ALA A N 1
ATOM 588 C CA . ALA A 1 73 ? 16.789 0.842 -18.135 1.00 96.19 73 ALA A CA 1
ATOM 589 C C . ALA A 1 73 ? 15.636 0.856 -19.150 1.00 96.19 73 ALA A C 1
ATOM 591 O O . ALA A 1 73 ? 15.101 1.922 -19.443 1.00 96.19 73 ALA A O 1
ATOM 592 N N . ASN A 1 74 ? 15.191 -0.317 -19.608 1.00 96.38 74 ASN A N 1
ATOM 593 C CA . ASN A 1 74 ? 14.096 -0.451 -20.570 1.00 96.38 74 ASN A CA 1
ATOM 594 C C . ASN A 1 74 ? 12.779 0.100 -20.016 1.00 96.38 74 ASN A C 1
ATOM 596 O O . ASN A 1 74 ? 12.066 0.813 -20.716 1.00 96.38 74 ASN A O 1
ATOM 600 N N . ILE A 1 75 ? 12.472 -0.175 -18.744 1.00 97.50 75 ILE A N 1
ATOM 601 C CA . ILE A 1 75 ? 11.272 0.364 -18.097 1.00 97.50 75 ILE A CA 1
ATOM 602 C C . ILE A 1 75 ? 11.365 1.881 -17.916 1.00 97.50 75 ILE A C 1
ATOM 604 O O . ILE A 1 75 ? 10.383 2.575 -18.161 1.00 97.50 75 ILE A O 1
ATOM 608 N N . LYS A 1 76 ? 12.530 2.418 -17.528 1.00 97.75 76 LYS A N 1
ATOM 609 C CA . LYS A 1 76 ? 12.727 3.874 -17.433 1.00 97.75 76 LYS A CA 1
ATOM 610 C C . LYS A 1 76 ? 12.579 4.561 -18.790 1.00 97.75 76 LYS A C 1
ATOM 612 O O . LYS A 1 76 ? 11.947 5.608 -18.854 1.00 97.75 76 LYS A O 1
ATOM 617 N N . LEU A 1 77 ? 13.116 3.962 -19.853 1.00 97.56 77 LEU A N 1
ATOM 618 C CA . LEU A 1 77 ? 12.974 4.465 -21.218 1.00 97.56 77 LEU A CA 1
ATOM 619 C C . LEU A 1 77 ? 11.511 4.433 -21.677 1.00 97.56 77 LEU A C 1
ATOM 621 O O . LEU A 1 77 ? 11.001 5.427 -22.183 1.00 97.56 77 LEU A O 1
ATOM 625 N N . ALA A 1 78 ? 10.811 3.316 -21.468 1.00 97.88 78 ALA A N 1
ATOM 626 C CA . ALA A 1 78 ? 9.392 3.212 -21.798 1.00 97.88 78 ALA A CA 1
ATOM 627 C C . ALA A 1 78 ? 8.563 4.258 -21.033 1.00 97.88 78 ALA A C 1
ATOM 629 O O . ALA A 1 78 ? 7.731 4.940 -21.627 1.00 97.88 78 ALA A O 1
ATOM 630 N N . PHE A 1 79 ? 8.863 4.459 -19.745 1.00 98.31 79 PHE A N 1
ATOM 631 C CA . PHE A 1 79 ? 8.246 5.508 -18.942 1.00 98.31 79 PHE A CA 1
ATOM 632 C C . PHE A 1 79 ? 8.496 6.902 -19.522 1.00 98.31 79 PHE A C 1
ATOM 634 O O . PHE A 1 79 ? 7.542 7.659 -19.671 1.00 98.31 79 PHE A O 1
ATOM 641 N N . SER A 1 80 ? 9.739 7.254 -19.870 1.00 98.25 80 SER A N 1
ATOM 642 C CA . SER A 1 80 ? 10.041 8.590 -20.406 1.00 98.25 80 SER A CA 1
ATOM 643 C C . SER A 1 80 ? 9.374 8.852 -21.754 1.00 98.25 80 SER A C 1
ATOM 645 O O . SER A 1 80 ? 9.048 9.990 -22.059 1.00 98.25 80 SER A O 1
ATOM 647 N N . LEU A 1 81 ? 9.148 7.809 -22.558 1.00 98.12 81 LEU A N 1
ATOM 648 C CA . LEU A 1 81 ? 8.397 7.933 -23.808 1.00 98.12 81 LEU A CA 1
ATOM 649 C C . LEU A 1 81 ? 6.903 8.177 -23.552 1.00 98.12 81 LEU A C 1
ATOM 651 O O . LEU A 1 81 ? 6.293 8.997 -24.232 1.00 98.12 81 LEU A O 1
ATOM 655 N N . SER A 1 82 ? 6.315 7.499 -22.563 1.00 98.31 82 SER A N 1
ATOM 656 C CA . SER A 1 82 ? 4.907 7.687 -22.190 1.00 98.31 82 SER A CA 1
ATOM 657 C C . SER A 1 82 ? 4.642 8.994 -21.432 1.00 98.31 82 SER A C 1
ATOM 659 O O . SER A 1 82 ? 3.515 9.493 -21.459 1.00 98.31 82 SER A O 1
ATOM 661 N N . PHE A 1 83 ? 5.653 9.526 -20.739 1.00 97.94 83 PHE A N 1
ATOM 662 C CA . PHE A 1 83 ? 5.564 10.692 -19.858 1.00 97.94 83 PHE A CA 1
ATOM 663 C C . PHE A 1 83 ? 6.785 11.624 -20.035 1.00 97.94 83 PHE A C 1
ATOM 665 O O . PHE A 1 83 ? 7.624 11.706 -19.135 1.00 97.94 83 PHE A O 1
ATOM 672 N N . PRO A 1 84 ? 6.907 12.327 -21.177 1.00 97.19 84 PRO A N 1
ATOM 673 C CA . PRO A 1 84 ? 8.114 13.089 -21.524 1.00 97.19 84 PRO A CA 1
ATOM 674 C C . PRO A 1 84 ? 8.426 14.243 -20.561 1.00 97.19 84 PRO A C 1
ATOM 676 O O . PRO A 1 84 ? 9.594 14.522 -20.305 1.00 97.19 84 PRO A O 1
ATOM 679 N N . ASP A 1 85 ? 7.401 14.860 -19.971 1.00 97.19 85 ASP A N 1
ATOM 680 C CA . ASP A 1 85 ? 7.543 16.026 -19.082 1.00 97.19 85 ASP A CA 1
ATOM 681 C C . ASP A 1 85 ? 7.575 15.652 -17.590 1.00 97.19 85 ASP A C 1
ATOM 683 O O . ASP A 1 85 ? 7.330 16.485 -16.714 1.00 97.19 85 ASP A O 1
ATOM 687 N N . LYS A 1 86 ? 7.796 14.372 -17.276 1.00 96.94 86 LYS A N 1
ATOM 688 C CA . LYS A 1 86 ? 7.728 13.840 -15.912 1.00 96.94 86 LYS A CA 1
ATOM 689 C C . LYS A 1 86 ? 9.083 13.335 -15.445 1.00 96.94 86 LYS A C 1
ATOM 691 O O . LYS A 1 86 ? 9.890 12.829 -16.222 1.00 96.94 86 LYS A O 1
ATOM 696 N N . SER A 1 87 ? 9.313 13.421 -14.138 1.00 94.62 87 SER A N 1
ATOM 697 C CA . SER A 1 87 ? 10.520 12.870 -13.521 1.00 94.62 87 SER A CA 1
ATOM 698 C C . SER A 1 87 ? 10.564 11.354 -13.704 1.00 94.62 87 SER A C 1
ATOM 700 O O . SER A 1 87 ? 9.536 10.677 -13.601 1.00 94.62 87 SER A O 1
ATOM 702 N N . LEU A 1 88 ? 11.759 10.809 -13.944 1.00 95.88 88 LEU A N 1
ATOM 703 C CA . LEU A 1 88 ? 11.934 9.369 -14.124 1.00 95.88 88 LEU A CA 1
ATOM 704 C C . LEU A 1 88 ? 11.526 8.586 -12.865 1.00 95.88 88 LEU A C 1
ATOM 706 O O . LEU A 1 88 ? 11.798 9.025 -11.744 1.00 95.88 88 LEU A O 1
ATOM 710 N N . PRO A 1 89 ? 10.938 7.389 -13.026 1.00 95.25 89 PRO A N 1
ATOM 711 C CA . PRO A 1 89 ? 10.543 6.563 -11.906 1.00 95.25 89 PRO A CA 1
ATOM 712 C C . PRO A 1 89 ? 11.764 5.908 -11.262 1.00 95.25 89 PRO A C 1
ATOM 714 O O . PRO A 1 89 ? 12.776 5.590 -11.903 1.00 95.25 89 PRO A O 1
ATOM 717 N N . THR A 1 90 ? 11.622 5.589 -9.982 1.00 93.06 90 THR A N 1
ATOM 718 C CA . THR A 1 90 ? 12.460 4.585 -9.340 1.00 93.06 90 THR A CA 1
ATOM 719 C C . THR A 1 90 ? 11.971 3.207 -9.771 1.00 93.06 90 THR A C 1
ATOM 721 O O . THR A 1 90 ? 10.839 2.826 -9.490 1.00 93.06 90 THR A O 1
ATOM 724 N N . VAL A 1 91 ? 12.836 2.443 -10.439 1.00 94.88 91 VAL A N 1
ATOM 725 C CA . VAL A 1 91 ? 12.525 1.079 -10.885 1.00 94.88 91 VAL A CA 1
ATOM 726 C C . VAL A 1 91 ? 13.359 0.090 -10.086 1.00 94.88 91 VAL A C 1
ATOM 728 O O . VAL A 1 91 ? 14.589 0.160 -10.103 1.00 94.88 91 VAL A O 1
ATOM 731 N N . ARG A 1 92 ? 12.709 -0.848 -9.393 1.00 92.81 92 ARG A N 1
ATOM 732 C CA . ARG A 1 92 ? 13.383 -1.895 -8.610 1.00 92.81 92 ARG A CA 1
ATOM 733 C C . ARG A 1 92 ? 12.971 -3.267 -9.107 1.00 92.81 92 ARG A C 1
ATOM 735 O O . ARG A 1 92 ? 11.790 -3.555 -9.239 1.00 92.81 92 ARG A O 1
ATOM 742 N N . VAL A 1 93 ? 13.948 -4.143 -9.329 1.00 92.00 93 VAL A N 1
ATOM 743 C CA . VAL A 1 93 ? 13.670 -5.556 -9.600 1.00 92.00 93 VAL A CA 1
ATOM 744 C C . VAL A 1 93 ? 13.743 -6.294 -8.274 1.00 92.00 93 VAL A C 1
ATOM 746 O O . VAL A 1 93 ? 14.818 -6.435 -7.689 1.00 92.00 93 VAL A O 1
ATOM 749 N N . VAL A 1 94 ? 12.590 -6.733 -7.782 1.00 85.38 94 VAL A N 1
ATOM 750 C CA . VAL A 1 94 ? 12.469 -7.410 -6.495 1.00 85.38 94 VAL A CA 1
ATOM 751 C C . VAL A 1 94 ? 12.598 -8.910 -6.720 1.00 85.38 94 VAL A C 1
ATOM 753 O O . VAL A 1 94 ? 11.758 -9.557 -7.353 1.00 85.38 94 VAL A O 1
ATOM 756 N N . SER A 1 95 ? 13.687 -9.464 -6.193 1.00 76.88 95 SER A N 1
ATOM 757 C CA . SER A 1 95 ? 13.872 -10.904 -6.067 1.00 76.88 95 SER A CA 1
ATOM 758 C C . SER A 1 95 ? 13.118 -11.367 -4.828 1.00 76.88 95 SER A C 1
ATOM 760 O O . SER A 1 95 ? 13.547 -11.073 -3.716 1.00 76.88 95 SER A O 1
ATOM 762 N N . SER A 1 96 ? 12.007 -12.080 -5.001 1.00 68.25 96 SER A N 1
ATOM 763 C CA . SER A 1 96 ? 11.403 -12.801 -3.878 1.00 68.25 96 SER A CA 1
ATOM 764 C C . SER A 1 96 ? 12.136 -14.131 -3.663 1.00 68.25 96 SER A C 1
ATOM 766 O O . SER A 1 96 ? 12.793 -14.631 -4.576 1.00 68.25 96 SER A O 1
ATOM 768 N N . SER A 1 97 ? 12.039 -14.706 -2.463 1.00 61.88 97 SER A N 1
ATOM 769 C CA . SER A 1 97 ? 12.469 -16.088 -2.194 1.00 61.88 97 SER A CA 1
ATOM 770 C C . SER A 1 97 ? 11.633 -17.122 -2.963 1.00 61.88 97 SER A C 1
ATOM 772 O O . SER A 1 97 ? 12.012 -18.287 -3.052 1.00 61.88 97 SER A O 1
ATOM 774 N N . HIS A 1 98 ? 10.503 -16.704 -3.539 1.00 61.44 98 HIS A N 1
ATOM 775 C CA . HIS A 1 98 ? 9.673 -17.529 -4.401 1.00 61.44 98 HIS A CA 1
ATOM 776 C C . HIS A 1 98 ? 10.177 -17.534 -5.851 1.00 61.44 98 HIS A C 1
ATOM 778 O O . HIS A 1 98 ? 10.967 -16.698 -6.283 1.00 61.44 98 HIS A O 1
ATOM 784 N N . VAL A 1 99 ? 9.655 -18.477 -6.640 1.00 70.06 99 VAL A N 1
ATOM 785 C CA . VAL A 1 99 ? 10.010 -18.732 -8.053 1.00 70.06 99 VAL A CA 1
ATOM 786 C C . VAL A 1 99 ? 9.840 -17.498 -8.962 1.00 70.06 99 VAL A C 1
ATOM 788 O O . VAL A 1 99 ? 10.369 -17.465 -10.076 1.00 70.06 99 VAL A O 1
ATOM 791 N N . TYR A 1 100 ? 9.107 -16.479 -8.509 1.00 79.50 100 TYR A N 1
ATOM 792 C CA . TYR A 1 100 ? 8.764 -15.300 -9.295 1.00 79.50 100 TYR A CA 1
ATOM 793 C C . TYR A 1 100 ? 9.557 -14.061 -8.885 1.00 79.50 100 TYR A C 1
ATOM 795 O O . TYR A 1 100 ? 9.846 -13.810 -7.713 1.00 79.50 100 TYR A O 1
ATOM 803 N N . LYS A 1 101 ? 9.878 -13.266 -9.904 1.00 88.75 101 LYS A N 1
ATOM 804 C CA . LYS A 1 101 ? 10.511 -11.957 -9.777 1.00 88.75 101 LYS A CA 1
ATOM 805 C C . LYS A 1 101 ? 9.493 -10.889 -10.132 1.00 88.75 101 LYS A C 1
ATOM 807 O O . LYS A 1 101 ? 8.599 -11.131 -10.946 1.00 88.75 101 LYS A O 1
ATOM 812 N N . TYR A 1 102 ? 9.654 -9.716 -9.545 1.00 92.12 102 TYR A N 1
ATOM 813 C CA . TYR A 1 102 ? 8.774 -8.581 -9.776 1.00 92.12 102 TYR A CA 1
ATOM 814 C C . TYR A 1 102 ? 9.580 -7.362 -10.200 1.00 92.12 102 TYR A C 1
ATOM 816 O O . TYR A 1 102 ? 10.763 -7.253 -9.874 1.00 92.12 102 TYR A O 1
ATOM 824 N N . VAL A 1 103 ? 8.932 -6.453 -10.916 1.00 93.94 103 VAL A N 1
ATOM 825 C CA . VAL A 1 103 ? 9.423 -5.094 -11.109 1.00 93.94 103 VAL A CA 1
ATOM 826 C C . VAL A 1 103 ? 8.455 -4.135 -10.444 1.00 93.94 103 VAL A C 1
ATOM 828 O O . VAL A 1 103 ? 7.256 -4.174 -10.707 1.00 93.94 103 VAL A O 1
ATOM 831 N N . ASP A 1 104 ? 9.010 -3.308 -9.576 1.00 93.94 104 ASP A N 1
ATOM 832 C CA . ASP A 1 104 ? 8.345 -2.183 -8.948 1.00 93.94 104 ASP A CA 1
ATOM 833 C C . ASP A 1 104 ? 8.698 -0.927 -9.722 1.00 93.94 104 ASP A C 1
ATOM 835 O O . ASP A 1 104 ? 9.878 -0.647 -9.947 1.00 93.94 104 ASP A O 1
ATOM 839 N N . ILE A 1 105 ? 7.674 -0.178 -10.104 1.00 94.88 105 ILE A N 1
ATOM 840 C CA . ILE A 1 105 ? 7.773 1.121 -10.752 1.00 94.88 105 ILE A CA 1
ATOM 841 C C . ILE A 1 105 ? 7.154 2.113 -9.787 1.00 94.88 105 ILE A C 1
ATOM 843 O O . ILE A 1 105 ? 5.972 2.010 -9.467 1.00 94.88 105 ILE A O 1
ATOM 847 N N . GLU A 1 106 ? 7.968 3.026 -9.282 1.00 92.00 106 GLU A N 1
ATOM 848 C CA . GLU A 1 106 ? 7.555 3.950 -8.241 1.00 92.00 106 GLU A CA 1
ATOM 849 C C . GLU A 1 106 ? 7.881 5.385 -8.625 1.00 92.00 106 GLU A C 1
ATOM 851 O O . GLU A 1 106 ? 8.993 5.677 -9.073 1.00 92.00 106 GLU A O 1
ATOM 856 N N . THR A 1 107 ? 6.943 6.290 -8.391 1.00 90.94 107 THR A N 1
ATOM 857 C CA . THR A 1 107 ? 7.152 7.728 -8.566 1.00 90.94 107 THR A CA 1
ATOM 858 C C . THR A 1 107 ? 6.749 8.494 -7.306 1.00 90.94 107 THR A C 1
ATOM 860 O O . THR A 1 107 ? 5.976 7.972 -6.506 1.00 90.94 107 THR A O 1
ATOM 863 N N . PRO A 1 108 ? 7.231 9.735 -7.114 1.00 87.31 108 PRO A N 1
ATOM 864 C CA . PRO A 1 108 ? 6.705 10.622 -6.075 1.00 87.31 108 PRO A CA 1
ATOM 865 C C . PRO A 1 108 ? 5.188 10.835 -6.201 1.00 87.31 108 PRO A C 1
ATOM 867 O O . PRO A 1 108 ? 4.631 10.679 -7.298 1.00 87.31 108 PRO A O 1
ATOM 870 N N . HIS A 1 109 ? 4.525 11.216 -5.100 1.00 85.12 109 HIS A N 1
ATOM 871 C CA . HIS A 1 109 ? 3.070 11.459 -5.071 1.00 85.12 109 HIS A CA 1
ATOM 872 C C . HIS A 1 109 ? 2.630 12.500 -6.111 1.00 85.12 109 HIS A C 1
ATOM 874 O O . HIS A 1 109 ? 1.641 12.311 -6.816 1.00 85.12 109 HIS A O 1
ATOM 880 N N . SER A 1 110 ? 3.423 13.560 -6.272 1.00 87.44 110 SER A N 1
ATOM 881 C CA . SER A 1 110 ? 3.174 14.682 -7.186 1.00 87.44 110 SER A CA 1
ATOM 882 C C . SER A 1 110 ? 3.422 14.385 -8.671 1.00 87.44 110 SER A C 1
ATOM 884 O O . SER A 1 110 ? 3.068 15.195 -9.529 1.00 87.44 110 SER A O 1
ATOM 886 N N . ASN A 1 111 ? 4.051 13.253 -9.005 1.00 91.81 111 ASN A N 1
ATOM 887 C CA . ASN A 1 111 ? 4.560 13.014 -10.354 1.00 91.81 111 ASN A CA 1
ATOM 888 C C . ASN A 1 111 ? 3.517 12.358 -11.278 1.00 91.81 111 ASN A C 1
ATOM 890 O O . ASN A 1 111 ? 2.826 13.050 -12.035 1.00 91.81 111 ASN A O 1
ATOM 894 N N . VAL A 1 112 ? 3.417 11.024 -11.243 1.00 93.38 112 VAL A N 1
ATOM 895 C CA . VAL A 1 112 ? 2.502 10.230 -12.077 1.00 93.38 112 VAL A CA 1
ATOM 896 C C . VAL A 1 112 ? 1.746 9.246 -11.192 1.00 93.38 112 VAL A C 1
ATOM 898 O O . VAL A 1 112 ? 2.351 8.434 -10.501 1.00 93.38 112 VAL A O 1
ATOM 901 N N . ALA A 1 113 ? 0.416 9.296 -11.234 1.00 92.25 113 ALA A N 1
ATOM 902 C CA . ALA A 1 113 ? -0.424 8.381 -10.470 1.00 92.25 113 ALA A CA 1
ATOM 903 C C . ALA A 1 113 ? -0.206 6.916 -10.892 1.00 92.25 113 ALA A C 1
ATOM 905 O O . ALA A 1 113 ? -0.019 6.626 -12.078 1.00 92.25 113 ALA A O 1
ATOM 906 N N . ALA A 1 114 ? -0.301 5.982 -9.940 1.00 92.19 114 ALA A N 1
ATOM 907 C CA . ALA A 1 114 ? -0.108 4.550 -10.200 1.00 92.19 114 ALA A CA 1
ATOM 908 C C . ALA A 1 114 ? -1.017 4.021 -11.331 1.00 92.19 114 ALA A C 1
ATOM 910 O O . ALA A 1 114 ? -0.586 3.248 -12.185 1.00 92.19 114 ALA A O 1
ATOM 911 N N . GLU A 1 115 ? -2.271 4.475 -11.380 1.00 93.44 115 GLU A N 1
ATOM 912 C CA . GLU A 1 115 ? -3.232 4.095 -12.421 1.00 93.44 115 GLU A CA 1
ATOM 913 C C . GLU A 1 115 ? -2.795 4.554 -13.817 1.00 93.44 115 GLU A C 1
ATOM 915 O O . GLU A 1 115 ? -2.847 3.777 -14.771 1.00 93.44 115 GLU A O 1
ATOM 920 N N . SER A 1 116 ? -2.266 5.773 -13.934 1.00 96.19 116 SER A N 1
ATOM 921 C CA . SER A 1 116 ? -1.732 6.287 -15.197 1.00 96.19 116 SER A CA 1
ATOM 922 C C . SER A 1 116 ? -0.562 5.443 -15.699 1.00 96.19 116 SER A C 1
ATOM 924 O O . SER A 1 116 ? -0.461 5.204 -16.901 1.00 96.19 116 SER A O 1
ATOM 926 N N . ILE A 1 117 ? 0.289 4.936 -14.797 1.00 96.81 117 ILE A N 1
ATOM 927 C CA . ILE A 1 117 ? 1.376 4.008 -15.150 1.00 96.81 117 ILE A CA 1
ATOM 928 C C . ILE A 1 117 ? 0.801 2.702 -15.713 1.00 96.81 117 ILE A C 1
ATOM 930 O O . ILE A 1 117 ? 1.289 2.218 -16.732 1.00 96.81 117 ILE A O 1
ATOM 934 N N . VAL A 1 118 ? -0.244 2.140 -15.094 1.00 96.69 118 VAL A N 1
ATOM 935 C CA . VAL A 1 118 ? -0.912 0.922 -15.592 1.00 96.69 118 VAL A CA 1
ATOM 936 C C . VAL A 1 118 ? -1.496 1.148 -16.988 1.00 96.69 118 VAL A C 1
ATOM 938 O O . VAL A 1 118 ? -1.264 0.338 -17.888 1.00 96.69 118 VAL A O 1
ATOM 941 N N . ILE A 1 119 ? -2.209 2.261 -17.183 1.00 97.19 119 ILE A N 1
ATOM 942 C CA . ILE A 1 119 ? -2.822 2.619 -18.468 1.00 97.19 119 ILE A CA 1
ATOM 943 C C . ILE A 1 119 ? -1.747 2.797 -19.544 1.00 97.19 119 ILE A C 1
ATOM 945 O O . ILE A 1 119 ? -1.868 2.219 -20.623 1.00 97.19 119 ILE A O 1
ATOM 949 N N . ALA A 1 120 ? -0.682 3.550 -19.255 1.00 97.88 120 ALA A N 1
ATOM 950 C CA . ALA A 1 120 ? 0.414 3.772 -20.195 1.00 97.88 120 ALA A CA 1
ATOM 951 C C . ALA A 1 120 ? 1.144 2.470 -20.543 1.00 97.88 120 ALA A C 1
ATOM 953 O O . ALA A 1 120 ? 1.368 2.196 -21.719 1.00 97.88 120 ALA A O 1
ATOM 954 N N . ALA A 1 121 ? 1.435 1.624 -19.550 1.00 97.44 121 ALA A N 1
ATOM 955 C CA . ALA A 1 121 ? 2.092 0.341 -19.779 1.00 97.44 121 ALA A CA 1
ATOM 956 C C . ALA A 1 121 ? 1.283 -0.572 -20.714 1.00 97.44 121 ALA A C 1
ATOM 958 O O . ALA A 1 121 ? 1.862 -1.226 -21.585 1.00 97.44 121 ALA A O 1
ATOM 959 N N . ALA A 1 122 ? -0.046 -0.587 -20.569 1.00 97.06 122 ALA A N 1
ATOM 960 C CA . ALA A 1 122 ? -0.939 -1.346 -21.439 1.00 97.06 122 ALA A CA 1
ATOM 961 C C . ALA A 1 122 ? -1.069 -0.719 -22.839 1.00 97.06 122 ALA A C 1
ATOM 963 O O . ALA A 1 122 ? -0.903 -1.417 -23.843 1.00 97.06 122 ALA A O 1
ATOM 964 N N . ARG A 1 123 ? -1.331 0.593 -22.913 1.00 97.44 123 ARG A N 1
ATOM 965 C CA . ARG A 1 123 ? -1.508 1.352 -24.164 1.00 97.44 123 ARG A CA 1
ATOM 966 C C . ARG A 1 123 ? -0.256 1.302 -25.038 1.00 97.44 123 ARG A C 1
ATOM 968 O O . ARG A 1 123 ? -0.341 0.954 -26.213 1.00 97.44 123 ARG A O 1
ATOM 975 N N . ASP A 1 124 ? 0.896 1.585 -24.439 1.00 97.44 124 ASP A N 1
ATOM 976 C CA . ASP A 1 124 ? 2.184 1.708 -25.129 1.00 97.44 124 ASP A CA 1
ATOM 977 C C . ASP A 1 124 ? 2.939 0.368 -25.168 1.00 97.44 124 ASP A C 1
ATOM 979 O O . ASP A 1 124 ? 4.071 0.289 -25.642 1.00 97.44 124 ASP A O 1
ATOM 983 N N . ARG A 1 125 ? 2.294 -0.707 -24.686 1.00 95.94 125 ARG A N 1
ATOM 984 C CA . ARG A 1 125 ? 2.774 -2.095 -24.711 1.00 95.94 125 ARG A CA 1
ATOM 985 C C . ARG A 1 125 ? 4.191 -2.233 -24.166 1.00 95.94 125 ARG A C 1
ATOM 987 O O . ARG A 1 125 ? 5.042 -2.837 -24.821 1.00 95.94 125 ARG A O 1
ATOM 994 N N . TRP A 1 126 ? 4.446 -1.683 -22.982 1.00 97.12 126 TRP A N 1
ATOM 995 C CA . TRP A 1 126 ? 5.768 -1.745 -22.356 1.00 97.12 126 TRP A CA 1
ATOM 996 C C . TRP A 1 126 ? 6.264 -3.190 -22.278 1.00 97.12 126 TRP A C 1
ATOM 998 O O . TRP A 1 126 ? 5.490 -4.104 -21.984 1.00 97.12 126 TRP A O 1
ATOM 1008 N N . LYS A 1 127 ? 7.556 -3.406 -22.542 1.00 94.62 127 LYS A N 1
ATOM 1009 C CA . LYS A 1 127 ? 8.149 -4.745 -22.652 1.00 94.62 127 LYS A CA 1
ATOM 1010 C C . LYS A 1 127 ? 9.394 -4.916 -21.798 1.00 94.62 127 LYS A C 1
ATOM 1012 O O . LYS A 1 127 ? 10.070 -3.958 -21.433 1.00 94.62 127 LYS A O 1
ATOM 1017 N N . ILE A 1 128 ? 9.714 -6.180 -21.542 1.00 89.94 128 ILE A N 1
ATOM 1018 C CA . ILE A 1 128 ? 10.978 -6.640 -20.978 1.00 89.94 128 ILE A CA 1
ATOM 1019 C C . ILE A 1 128 ? 11.527 -7.722 -21.905 1.00 89.94 128 ILE A C 1
ATOM 1021 O O . ILE A 1 128 ? 10.957 -8.815 -22.013 1.00 89.94 128 ILE A O 1
ATOM 1025 N N . GLY A 1 129 ? 12.613 -7.392 -22.608 1.00 86.19 129 GLY A N 1
ATOM 1026 C CA . GLY A 1 129 ? 12.995 -8.104 -23.826 1.00 86.19 129 GLY A CA 1
ATOM 1027 C C . GLY A 1 129 ? 11.838 -8.054 -24.827 1.00 86.19 129 GLY A C 1
ATOM 1028 O O . GLY A 1 129 ? 11.211 -7.015 -25.014 1.00 86.19 129 GLY A O 1
ATOM 1029 N N . GLU A 1 130 ? 11.470 -9.205 -25.381 1.00 88.75 130 GLU A N 1
ATOM 1030 C CA . GLU A 1 130 ? 10.362 -9.304 -26.343 1.00 88.75 130 GLU A CA 1
ATOM 1031 C C . GLU A 1 130 ? 8.974 -9.476 -25.707 1.00 88.75 130 GLU A C 1
ATOM 1033 O O . GLU A 1 130 ? 7.965 -9.544 -26.411 1.00 88.75 130 GLU A O 1
ATOM 1038 N N . LYS A 1 131 ? 8.885 -9.566 -24.373 1.00 90.94 131 LYS A N 1
ATOM 1039 C CA . LYS A 1 131 ? 7.630 -9.894 -23.683 1.00 90.94 131 LYS A CA 1
ATOM 1040 C C . LYS A 1 131 ? 6.965 -8.648 -23.101 1.00 90.94 131 LYS A C 1
ATOM 1042 O O . LYS A 1 131 ? 7.637 -7.915 -22.378 1.00 90.94 131 LYS A O 1
ATOM 1047 N N . PRO A 1 132 ? 5.662 -8.421 -23.346 1.00 92.69 132 PRO A N 1
ATOM 1048 C CA . PRO A 1 132 ? 4.944 -7.314 -22.728 1.00 92.69 132 PRO A CA 1
ATOM 1049 C C . PRO A 1 132 ? 4.856 -7.490 -21.208 1.00 92.69 132 PRO A C 1
ATOM 1051 O O . PRO A 1 132 ? 4.804 -8.615 -20.697 1.00 92.69 132 PRO A O 1
ATOM 1054 N N . LEU A 1 133 ? 4.805 -6.370 -20.490 1.00 89.50 133 LEU A N 1
ATOM 1055 C CA . LEU A 1 133 ? 4.366 -6.337 -19.102 1.00 89.50 133 LEU A CA 1
ATOM 1056 C C . LEU A 1 133 ? 2.916 -6.831 -19.068 1.00 89.50 133 LEU A C 1
ATOM 1058 O O . LEU A 1 133 ? 2.049 -6.291 -19.749 1.00 89.50 133 LEU A O 1
ATOM 1062 N N . GLY A 1 134 ? 2.674 -7.922 -18.338 1.00 90.69 134 GLY A N 1
ATOM 1063 C CA . GLY A 1 134 ? 1.327 -8.458 -18.146 1.00 90.69 134 GLY A CA 1
ATOM 1064 C C . GLY A 1 134 ? 0.474 -7.554 -17.251 1.00 90.69 134 GLY A C 1
ATOM 1065 O O . GLY A 1 134 ? 0.792 -6.391 -17.021 1.00 90.69 134 GLY A O 1
ATOM 1066 N N . LEU A 1 135 ? -0.597 -8.107 -16.683 1.00 93.75 135 LEU A N 1
ATOM 1067 C CA . LEU A 1 135 ? -1.422 -7.369 -15.725 1.00 93.75 135 LEU A CA 1
ATOM 1068 C C . LEU A 1 135 ? -0.622 -7.007 -14.458 1.00 93.75 135 LEU A C 1
ATOM 1070 O O . LEU A 1 135 ? 0.187 -7.828 -13.991 1.00 93.75 135 LEU A O 1
ATOM 1074 N N . PRO A 1 136 ? -0.848 -5.811 -13.879 1.00 93.62 136 PRO A N 1
ATOM 1075 C CA . PRO A 1 136 ? -0.234 -5.450 -12.612 1.00 93.62 136 PRO A CA 1
ATOM 1076 C C . PRO A 1 136 ? -0.675 -6.442 -11.532 1.00 93.62 136 PRO A C 1
ATOM 1078 O O . PRO A 1 136 ? -1.836 -6.833 -11.452 1.00 93.62 136 PRO A O 1
ATOM 1081 N N . GLN A 1 137 ? 0.274 -6.879 -10.711 1.00 90.69 137 GLN A N 1
ATOM 1082 C CA . GLN A 1 137 ? 0.006 -7.723 -9.543 1.00 90.69 137 GLN A CA 1
ATOM 1083 C C . GLN A 1 137 ? -0.328 -6.888 -8.310 1.00 90.69 137 GLN A C 1
ATOM 1085 O O . GLN A 1 137 ? -0.962 -7.377 -7.384 1.00 90.69 137 GLN A O 1
ATOM 1090 N N . PHE A 1 138 ? 0.134 -5.640 -8.285 1.00 89.31 138 PHE A N 1
ATOM 1091 C CA . PHE A 1 138 ? -0.189 -4.689 -7.239 1.00 89.31 138 PHE A CA 1
ATOM 1092 C C . PHE A 1 138 ? -0.183 -3.279 -7.820 1.00 89.31 138 PHE A C 1
ATOM 1094 O O . PHE A 1 138 ? 0.663 -2.939 -8.650 1.00 89.31 138 PHE A O 1
ATOM 1101 N N . VAL A 1 139 ? -1.135 -2.479 -7.362 1.00 89.69 139 VAL A N 1
ATOM 1102 C CA . VAL A 1 139 ? -1.243 -1.051 -7.634 1.00 89.69 139 VAL A CA 1
ATOM 1103 C C . VAL A 1 139 ? -1.372 -0.396 -6.268 1.00 89.69 139 VAL A C 1
ATOM 1105 O O . VAL A 1 139 ? -2.163 -0.856 -5.443 1.00 89.69 139 VAL A O 1
ATOM 1108 N N . GLY A 1 140 ? -0.546 0.615 -6.025 1.00 86.44 140 GLY A N 1
ATOM 1109 C CA . GLY A 1 140 ? -0.520 1.375 -4.788 1.00 86.44 140 GLY A CA 1
ATOM 1110 C C . GLY A 1 140 ? -1.859 2.042 -4.501 1.00 86.44 140 GLY A C 1
ATOM 1111 O O . GLY A 1 140 ? -2.776 2.061 -5.327 1.00 86.44 140 GLY A O 1
ATOM 1112 N N . LEU A 1 141 ? -1.977 2.553 -3.280 1.00 84.62 141 LEU A N 1
ATOM 1113 C CA . LEU A 1 141 ? -3.220 3.117 -2.784 1.00 84.62 141 LEU A CA 1
ATOM 1114 C C . LEU A 1 141 ? -3.651 4.309 -3.648 1.00 84.62 141 LEU A C 1
ATOM 1116 O O . LEU A 1 141 ? -2.975 5.332 -3.690 1.00 84.62 141 LEU A O 1
ATOM 1120 N N . GLN A 1 142 ? -4.785 4.171 -4.335 1.00 79.88 142 GLN A N 1
ATOM 1121 C CA . GLN A 1 142 ? -5.334 5.214 -5.199 1.00 79.88 142 GLN A CA 1
ATOM 1122 C C . GLN A 1 142 ? -6.011 6.294 -4.353 1.00 79.88 142 GLN A C 1
ATOM 1124 O O . GLN A 1 142 ? -7.154 6.135 -3.923 1.00 79.88 142 GLN A O 1
ATOM 1129 N N . THR A 1 143 ? -5.297 7.388 -4.115 1.00 79.62 143 THR A N 1
ATOM 1130 C CA . THR A 1 143 ? -5.776 8.527 -3.331 1.00 79.62 143 THR A CA 1
ATOM 1131 C C . THR A 1 143 ? -5.257 9.834 -3.923 1.00 79.62 143 THR A C 1
ATOM 1133 O O . THR A 1 143 ? -4.138 9.897 -4.430 1.00 79.62 143 THR A O 1
ATOM 1136 N N . SER A 1 144 ? -6.076 10.884 -3.864 1.00 79.25 144 SER A N 1
ATOM 1137 C CA . SER A 1 144 ? -5.662 12.249 -4.206 1.00 79.25 144 SER A CA 1
ATOM 1138 C C . SER A 1 144 ? -4.801 12.882 -3.110 1.00 79.25 144 SER A C 1
ATOM 1140 O O . SER A 1 144 ? -3.974 13.747 -3.392 1.00 79.25 144 SER A O 1
ATOM 1142 N N . GLU A 1 145 ? -4.972 12.445 -1.861 1.00 81.25 145 GLU A N 1
ATOM 1143 C CA . GLU A 1 145 ? -4.176 12.897 -0.720 1.00 81.25 145 GLU A CA 1
ATOM 1144 C C . GLU A 1 145 ? -2.984 11.966 -0.476 1.00 81.25 145 GLU A C 1
ATOM 1146 O O . GLU A 1 145 ? -3.120 10.747 -0.595 1.00 81.25 145 GLU A O 1
ATOM 1151 N N . LEU A 1 146 ? -1.838 12.529 -0.075 1.00 83.31 146 LEU A N 1
ATOM 1152 C CA . LEU A 1 146 ? -0.700 11.758 0.427 1.00 83.31 146 LEU A CA 1
ATOM 1153 C C . LEU A 1 146 ? -1.022 11.259 1.840 1.00 83.31 146 LEU A C 1
ATOM 1155 O O . LEU A 1 146 ? -0.726 11.904 2.846 1.00 83.31 146 LEU A O 1
ATOM 1159 N N . VAL A 1 147 ? -1.705 10.123 1.887 1.00 86.75 147 VAL A N 1
ATOM 1160 C CA . VAL A 1 147 ? -2.080 9.423 3.112 1.00 86.75 147 VAL A CA 1
ATOM 1161 C C . VAL A 1 147 ? -1.481 8.035 3.111 1.00 86.75 147 VAL A C 1
ATOM 1163 O O . VAL A 1 147 ? -1.191 7.446 2.065 1.00 86.75 147 VAL A O 1
ATOM 1166 N N . HIS A 1 148 ? -1.336 7.494 4.308 1.00 85.62 148 HIS A N 1
ATOM 1167 C CA . HIS A 1 148 ? -0.669 6.236 4.497 1.00 85.62 148 HIS A CA 1
ATOM 1168 C C . HIS A 1 148 ? -1.389 5.332 5.484 1.00 85.62 148 HIS A C 1
ATOM 1170 O O . HIS A 1 148 ? -1.761 5.781 6.572 1.00 85.62 148 HIS A O 1
ATOM 1176 N N . PRO A 1 149 ? -1.572 4.056 5.123 1.00 87.81 149 PRO A N 1
ATOM 1177 C CA . PRO A 1 149 ? -2.197 3.101 6.005 1.00 87.81 149 PRO A CA 1
ATOM 1178 C C . PRO A 1 149 ? -1.151 2.383 6.861 1.00 87.81 149 PRO A C 1
ATOM 1180 O O . PRO A 1 149 ? -0.079 2.016 6.385 1.00 87.81 149 PRO A O 1
ATOM 1183 N N . ILE A 1 150 ? -1.488 2.120 8.117 1.00 87.62 150 ILE A N 1
ATOM 1184 C CA . ILE A 1 150 ? -0.767 1.184 8.979 1.00 87.62 150 ILE A CA 1
ATOM 1185 C C . ILE A 1 150 ? -1.777 0.299 9.702 1.00 87.62 150 ILE A C 1
ATOM 1187 O O . ILE A 1 150 ? -2.820 0.768 10.159 1.00 87.62 150 ILE A O 1
ATOM 1191 N N . ARG A 1 151 ? -1.481 -0.999 9.789 1.00 90.44 151 ARG A N 1
ATOM 1192 C CA . ARG A 1 151 ? -2.281 -1.950 10.560 1.00 90.44 151 ARG A CA 1
ATOM 1193 C C . ARG A 1 151 ?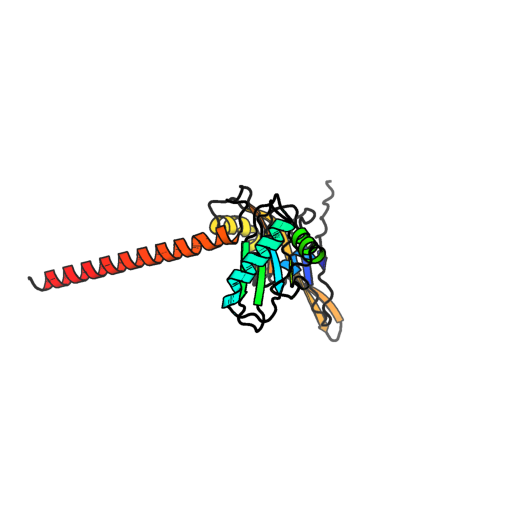 -1.551 -2.295 11.847 1.00 90.44 151 ARG A C 1
ATOM 1195 O O . ARG A 1 151 ? -0.422 -2.779 11.805 1.00 90.44 151 ARG A O 1
ATOM 1202 N N . PHE A 1 152 ? -2.226 -2.089 12.966 1.00 90.94 152 PHE A N 1
ATOM 1203 C CA . PHE A 1 152 ? -1.807 -2.578 14.268 1.00 90.94 152 PHE A CA 1
ATOM 1204 C C . PHE A 1 152 ? -2.610 -3.830 14.589 1.00 90.94 152 PHE A C 1
ATOM 1206 O O . PHE A 1 152 ? -3.835 -3.816 14.517 1.00 90.94 152 PHE A O 1
ATOM 1213 N N . ASP A 1 153 ? -1.910 -4.910 14.913 1.00 91.50 153 ASP A N 1
ATOM 1214 C CA . ASP A 1 153 ? -2.491 -6.218 15.200 1.00 91.50 153 ASP A CA 1
ATOM 1215 C C . ASP A 1 153 ? -2.278 -6.611 16.657 1.00 91.50 153 ASP A C 1
ATOM 1217 O O . ASP A 1 153 ? -1.391 -6.087 17.330 1.00 91.50 153 ASP A O 1
ATOM 1221 N N . LYS A 1 154 ? -3.033 -7.625 17.096 1.00 93.75 154 LYS A N 1
ATOM 1222 C CA . LYS A 1 154 ? -2.943 -8.225 18.435 1.00 93.75 154 LYS A CA 1
ATOM 1223 C C . LYS A 1 154 ? -3.278 -7.239 19.556 1.00 93.75 154 LYS A C 1
ATOM 1225 O O . LYS A 1 154 ? -2.714 -7.333 20.640 1.00 93.75 154 LYS A O 1
ATOM 1230 N N . ILE A 1 155 ? -4.206 -6.322 19.299 1.00 94.38 155 ILE A N 1
ATOM 1231 C CA . ILE A 1 155 ? -4.727 -5.403 20.312 1.00 94.38 155 ILE A CA 1
ATOM 1232 C C . ILE A 1 155 ? -5.774 -6.157 21.151 1.00 94.38 155 ILE A C 1
ATOM 1234 O O . ILE A 1 155 ? -6.769 -6.630 20.583 1.00 94.38 155 ILE A O 1
ATOM 1238 N N . PRO A 1 156 ? -5.579 -6.310 22.474 1.00 96.06 156 PRO A N 1
ATOM 1239 C CA . PRO A 1 156 ? -6.594 -6.877 23.358 1.00 96.06 156 PRO A CA 1
ATOM 1240 C C . PRO A 1 156 ? -7.868 -6.024 23.363 1.00 96.06 156 PRO A C 1
ATOM 1242 O O . PRO A 1 156 ? -7.801 -4.798 23.270 1.00 96.06 156 PRO A O 1
ATOM 1245 N N . TYR A 1 157 ? -9.041 -6.659 23.456 1.00 95.31 157 TYR A N 1
ATOM 1246 C CA . TYR A 1 157 ? -10.326 -5.947 23.396 1.00 95.31 157 TYR A CA 1
ATOM 1247 C C . TYR A 1 157 ? -10.476 -4.916 24.524 1.00 95.31 157 TYR A C 1
ATOM 1249 O O . TYR A 1 157 ? -10.912 -3.792 24.283 1.00 95.31 157 TYR A O 1
ATOM 1257 N N . ASP A 1 158 ? -10.064 -5.289 25.733 1.00 97.06 158 ASP A N 1
ATOM 1258 C CA . ASP A 1 158 ? -10.072 -4.462 26.940 1.00 97.06 158 ASP A CA 1
ATOM 1259 C C . ASP A 1 158 ? -9.120 -3.259 26.858 1.00 97.06 158 ASP A C 1
ATOM 1261 O O . ASP A 1 158 ? -9.378 -2.241 27.489 1.00 97.06 158 ASP A O 1
ATOM 1265 N N . GLN A 1 159 ? -8.079 -3.330 26.023 1.00 96.62 159 GLN A N 1
ATOM 1266 C CA . GLN A 1 159 ? -7.096 -2.254 25.826 1.00 96.62 159 GLN A CA 1
ATOM 1267 C C . GLN A 1 159 ? -7.356 -1.412 24.570 1.00 96.62 159 GLN A C 1
ATOM 1269 O O . GLN A 1 159 ? -6.589 -0.501 24.258 1.00 96.62 159 GLN A O 1
ATOM 1274 N N . LYS A 1 160 ? -8.424 -1.703 23.814 1.00 95.88 160 LYS A N 1
ATOM 1275 C CA . LYS A 1 160 ? -8.704 -1.050 22.527 1.00 95.88 160 LYS A CA 1
ATOM 1276 C C . LYS A 1 160 ? -8.790 0.472 22.656 1.00 95.88 160 LYS A C 1
ATOM 1278 O O . LYS A 1 160 ? -8.201 1.188 21.849 1.00 95.88 160 LYS A O 1
ATOM 1283 N N . GLN A 1 161 ? -9.519 0.964 23.658 1.00 96.62 161 GLN A N 1
ATOM 1284 C CA . GLN A 1 161 ? -9.728 2.401 23.832 1.00 96.62 161 GLN A CA 1
ATOM 1285 C C . GLN A 1 161 ? -8.454 3.115 24.297 1.00 96.62 161 GLN A C 1
ATOM 1287 O O . GLN A 1 161 ? -8.149 4.203 23.804 1.00 96.62 161 GLN A O 1
ATOM 1292 N N . ASP A 1 162 ? -7.688 2.485 25.187 1.00 96.69 162 ASP A N 1
ATOM 1293 C CA . ASP A 1 162 ? -6.400 3.005 25.652 1.00 96.69 162 ASP A CA 1
ATOM 1294 C C . ASP A 1 162 ? -5.407 3.100 24.491 1.00 96.69 162 ASP A C 1
ATOM 1296 O O . ASP A 1 162 ? -4.772 4.135 24.298 1.00 96.69 162 ASP A O 1
ATOM 1300 N N . PHE A 1 163 ? -5.350 2.065 23.646 1.00 95.12 163 PHE A N 1
ATOM 1301 C CA . PHE A 1 163 ? -4.536 2.067 22.434 1.00 95.12 163 PHE A CA 1
ATOM 1302 C C . PHE A 1 163 ? -4.909 3.217 21.490 1.00 95.12 163 PHE A C 1
ATOM 1304 O O . PHE A 1 163 ? -4.029 3.960 21.058 1.00 95.12 163 PHE A O 1
ATOM 1311 N N . ILE A 1 164 ? -6.202 3.397 21.190 1.00 95.38 164 ILE A N 1
ATOM 1312 C CA . ILE A 1 164 ? -6.673 4.488 20.319 1.00 95.38 164 ILE A CA 1
ATOM 1313 C C . ILE A 1 164 ? -6.281 5.850 20.899 1.00 95.38 164 ILE A C 1
ATOM 1315 O O . ILE A 1 164 ? -5.834 6.727 20.162 1.00 95.38 164 ILE A O 1
ATOM 1319 N N . SER A 1 165 ? -6.411 6.013 22.216 1.00 95.75 165 SER A N 1
ATOM 1320 C CA . SER A 1 165 ? -6.088 7.261 22.911 1.00 95.75 165 SER A CA 1
ATOM 1321 C C . SER A 1 165 ? -4.579 7.540 22.935 1.00 95.75 165 SER A C 1
ATOM 1323 O O . SER A 1 165 ? -4.173 8.699 22.912 1.00 95.75 165 SER A O 1
ATOM 1325 N N . PHE A 1 166 ? -3.749 6.493 22.919 1.00 94.69 166 PHE A N 1
ATOM 1326 C CA . PHE A 1 166 ? -2.286 6.574 22.877 1.00 94.69 166 PHE A CA 1
ATOM 1327 C C . PHE A 1 166 ? -1.714 6.811 21.467 1.00 94.69 166 PHE A C 1
ATOM 1329 O O . PHE A 1 166 ? -0.566 7.232 21.337 1.00 94.69 166 PHE A O 1
ATOM 1336 N N . LEU A 1 167 ?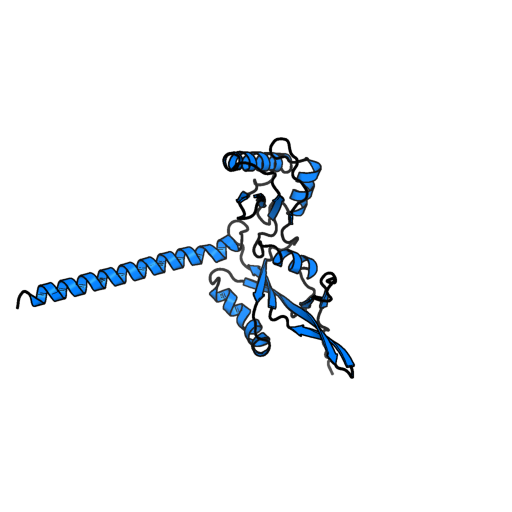 -2.484 6.588 20.393 1.00 92.62 167 LEU A N 1
ATOM 1337 C CA . LEU A 1 167 ? -1.999 6.728 19.010 1.00 92.62 167 LEU A CA 1
ATOM 1338 C C . LEU A 1 167 ? -1.274 8.054 18.705 1.00 92.62 167 LEU A C 1
ATOM 1340 O O . LEU A 1 167 ? -0.231 7.996 18.050 1.00 92.62 167 LEU A O 1
ATOM 1344 N N . PRO A 1 168 ? -1.756 9.239 19.138 1.00 92.00 168 PRO A N 1
ATOM 1345 C CA . PRO A 1 168 ? -1.041 10.491 18.892 1.00 92.00 168 PRO A CA 1
ATOM 1346 C C . PRO A 1 168 ? 0.355 10.513 19.526 1.00 92.00 168 PRO A C 1
ATOM 1348 O O . PRO A 1 168 ? 1.314 10.945 18.889 1.00 92.00 168 PRO A O 1
ATOM 1351 N N . GLU A 1 169 ? 0.479 10.011 20.757 1.00 90.44 169 GLU A N 1
ATOM 1352 C CA . GLU A 1 169 ? 1.760 9.915 21.458 1.00 90.44 169 GLU A CA 1
ATOM 1353 C C . GLU A 1 169 ? 2.670 8.878 20.796 1.00 90.44 169 GLU A C 1
ATOM 1355 O O . GLU A 1 169 ? 3.843 9.155 20.559 1.00 90.44 169 GLU A O 1
ATOM 1360 N N . LEU A 1 170 ? 2.124 7.725 20.395 1.00 88.75 170 LEU A N 1
ATOM 1361 C CA . LEU A 1 170 ? 2.861 6.715 19.638 1.00 88.75 170 LEU A CA 1
ATOM 1362 C C . LEU A 1 170 ? 3.470 7.299 18.357 1.00 88.75 170 LEU A C 1
ATOM 1364 O O . LEU A 1 170 ? 4.645 7.065 18.079 1.00 88.75 170 LEU A O 1
ATOM 1368 N N . PHE A 1 171 ? 2.699 8.065 17.582 1.00 89.50 171 PHE A N 1
ATOM 1369 C CA . PHE A 1 171 ? 3.220 8.701 16.372 1.00 89.50 171 PHE A CA 1
ATOM 1370 C C . PHE A 1 171 ? 4.290 9.747 16.676 1.00 89.50 171 PHE A C 1
ATOM 1372 O O . PHE A 1 171 ? 5.277 9.803 15.951 1.00 89.50 171 PHE A O 1
ATOM 1379 N N . HIS A 1 172 ? 4.145 10.512 17.760 1.00 87.56 172 HIS A N 1
ATOM 1380 C CA . HIS A 1 172 ? 5.179 11.449 18.197 1.00 87.56 172 HIS A CA 1
ATOM 1381 C C . HIS A 1 172 ? 6.473 10.742 18.636 1.00 87.56 172 HIS A C 1
ATOM 1383 O O . HIS A 1 172 ? 7.562 11.238 18.374 1.00 87.56 172 HIS A O 1
ATOM 1389 N N . ILE A 1 173 ? 6.372 9.569 19.270 1.00 85.81 173 ILE A N 1
ATOM 1390 C CA . ILE A 1 173 ? 7.534 8.753 19.654 1.00 85.81 173 ILE A CA 1
ATOM 1391 C C . ILE A 1 173 ? 8.238 8.179 18.420 1.00 85.81 173 ILE A C 1
ATOM 1393 O O . ILE A 1 173 ? 9.467 8.155 18.375 1.00 85.81 173 ILE A O 1
ATOM 1397 N N . ILE A 1 174 ? 7.471 7.673 17.448 1.00 82.75 174 ILE A N 1
ATOM 1398 C CA . ILE A 1 174 ? 8.020 7.055 16.232 1.00 82.75 174 ILE A CA 1
ATOM 1399 C C . ILE A 1 174 ? 8.656 8.105 15.325 1.00 82.75 174 ILE A C 1
ATOM 1401 O O . ILE A 1 174 ? 9.681 7.823 14.714 1.00 82.75 174 ILE A O 1
ATOM 1405 N N . GLU A 1 175 ? 8.041 9.280 15.225 1.00 84.50 175 GLU A N 1
ATOM 1406 C CA . GLU A 1 175 ? 8.489 10.350 14.350 1.00 84.50 175 GLU A CA 1
ATOM 1407 C C . GLU A 1 175 ? 8.338 11.712 15.049 1.00 84.50 175 GLU A C 1
ATOM 1409 O O . GLU A 1 175 ? 7.321 12.396 14.898 1.00 84.50 175 GLU A O 1
ATOM 1414 N N . PRO A 1 176 ? 9.332 12.113 15.858 1.00 84.75 176 PRO A N 1
ATOM 1415 C CA . PRO A 1 176 ? 9.250 13.340 16.643 1.00 84.75 176 PRO A CA 1
ATOM 1416 C C . PRO A 1 176 ? 9.451 14.607 15.804 1.00 84.75 176 PRO A C 1
ATOM 1418 O O . PRO A 1 176 ? 9.024 15.680 16.232 1.00 84.75 176 PRO A O 1
ATOM 1421 N N . GLU A 1 177 ? 10.103 14.514 14.637 1.00 85.12 177 GLU A N 1
ATOM 1422 C CA . GLU A 1 177 ? 10.433 15.680 13.808 1.00 85.12 177 GLU A CA 1
ATOM 1423 C C . GLU A 1 177 ? 9.277 16.086 12.885 1.00 85.12 177 GLU A C 1
ATOM 1425 O O . GLU A 1 177 ? 9.149 17.260 12.528 1.00 85.12 177 GLU A O 1
ATOM 1430 N N . HIS A 1 178 ? 8.399 15.143 12.531 1.00 84.81 178 HIS A N 1
ATOM 1431 C CA . HIS A 1 178 ? 7.271 15.398 11.642 1.00 84.81 178 HIS A CA 1
ATOM 1432 C C . HIS A 1 178 ? 5.939 15.161 12.347 1.00 84.81 178 HIS A C 1
ATOM 1434 O O . HIS A 1 178 ? 5.619 14.062 12.792 1.00 84.81 178 HIS A O 1
ATOM 1440 N N . ALA A 1 179 ? 5.098 16.193 12.386 1.00 87.94 179 ALA A N 1
ATOM 1441 C CA . ALA A 1 179 ? 3.761 16.059 12.939 1.00 87.94 179 ALA A CA 1
ATOM 1442 C C . ALA A 1 179 ? 2.890 15.153 12.048 1.00 87.94 179 ALA A C 1
ATOM 1444 O O . ALA A 1 179 ? 2.686 15.407 10.856 1.00 87.94 179 ALA A O 1
ATOM 1445 N N . ILE A 1 180 ? 2.367 14.087 12.655 1.00 90.31 180 ILE A N 1
ATOM 1446 C CA . ILE A 1 180 ? 1.476 13.114 12.027 1.00 90.31 180 ILE A CA 1
ATOM 1447 C C . ILE A 1 180 ? 0.047 13.376 12.496 1.00 90.31 180 ILE A C 1
ATOM 1449 O O . ILE A 1 180 ? -0.237 13.460 13.690 1.00 90.31 180 ILE A O 1
ATOM 1453 N N . LYS A 1 181 ? -0.877 13.465 11.542 1.00 91.50 181 LYS A N 1
ATOM 1454 C CA . LYS A 1 181 ? -2.312 13.565 11.790 1.00 91.50 181 LYS A CA 1
ATOM 1455 C C . LYS A 1 181 ? -2.996 12.259 11.412 1.00 91.50 181 LYS A C 1
ATOM 1457 O O . LYS A 1 181 ? -2.910 11.824 10.264 1.00 91.50 181 LYS A O 1
ATOM 1462 N N . VAL A 1 182 ? -3.744 11.690 12.353 1.00 93.12 182 VAL A N 1
ATOM 1463 C CA . VAL A 1 182 ? -4.686 10.600 12.075 1.00 93.12 182 VAL A CA 1
ATOM 1464 C C . VAL A 1 182 ? -5.872 11.152 11.288 1.00 93.12 182 VAL A C 1
ATOM 1466 O O . VAL A 1 182 ? -6.466 12.166 11.658 1.00 93.12 182 VAL A O 1
ATOM 1469 N N . VAL A 1 183 ? -6.169 10.503 10.169 1.00 93.19 183 VAL A N 1
ATOM 1470 C CA . VAL A 1 183 ? -7.228 10.873 9.230 1.00 93.19 183 VAL A CA 1
ATOM 1471 C C . VAL A 1 183 ? -8.440 9.981 9.451 1.00 93.19 183 VAL A C 1
ATOM 1473 O O . VAL A 1 183 ? -9.505 10.489 9.785 1.00 93.19 183 VAL A O 1
ATOM 1476 N N . ASP A 1 184 ? -8.237 8.667 9.350 1.00 94.38 184 ASP A N 1
ATOM 1477 C CA . ASP A 1 184 ? -9.271 7.662 9.576 1.00 94.38 184 ASP A CA 1
ATOM 1478 C C . ASP A 1 184 ? -8.771 6.600 10.555 1.00 94.38 184 ASP A C 1
ATOM 1480 O O . ASP A 1 184 ? -7.595 6.218 10.549 1.00 94.38 184 ASP A O 1
ATOM 1484 N N . LEU A 1 185 ? -9.696 6.088 11.362 1.00 95.81 185 LEU A N 1
ATOM 1485 C CA . LEU A 1 185 ? -9.483 4.951 12.249 1.00 95.81 185 LEU A CA 1
ATOM 1486 C C . LEU A 1 185 ? -10.514 3.889 11.936 1.00 95.81 185 LEU A C 1
ATOM 1488 O O . LEU A 1 185 ? -11.708 4.147 12.033 1.00 95.81 185 LEU A O 1
ATOM 1492 N N . TRP A 1 186 ? -10.053 2.695 11.604 1.00 96.56 186 TRP A N 1
ATOM 1493 C CA . TRP A 1 186 ? -10.918 1.572 11.291 1.00 96.56 186 TRP A CA 1
ATOM 1494 C C . TRP A 1 186 ? -10.679 0.429 12.261 1.00 96.56 186 TRP A C 1
ATOM 1496 O O . TRP A 1 186 ? -9.556 -0.051 12.423 1.00 96.56 186 TRP A O 1
ATOM 1506 N N . GLU A 1 187 ? -11.758 -0.057 12.853 1.00 96.44 187 GLU A N 1
ATOM 1507 C CA . GLU A 1 187 ? -11.789 -1.320 13.564 1.00 96.44 187 GLU A CA 1
ATOM 1508 C C . GLU A 1 187 ? -12.054 -2.460 12.582 1.00 96.44 187 GLU A C 1
ATOM 1510 O O . GLU A 1 187 ? -13.057 -2.455 11.869 1.00 96.44 187 GLU A O 1
ATOM 1515 N N . MET A 1 188 ? -11.174 -3.460 12.553 1.00 96.06 188 MET A N 1
ATOM 1516 C CA . MET A 1 188 ? -11.443 -4.683 11.805 1.00 96.06 188 MET A CA 1
ATOM 1517 C C . MET A 1 188 ? -12.302 -5.618 12.652 1.00 96.06 188 MET A C 1
ATOM 1519 O O . MET A 1 188 ? -11.933 -5.950 13.779 1.00 96.06 188 MET A O 1
ATOM 1523 N N . GLN A 1 189 ? -13.415 -6.081 12.091 1.00 96.81 189 GLN A N 1
ATOM 1524 C CA . GLN A 1 189 ? -14.287 -7.069 12.717 1.00 96.81 189 GLN A CA 1
ATOM 1525 C C . GLN A 1 189 ? -14.404 -8.328 11.859 1.00 96.81 189 GLN A C 1
ATOM 1527 O O . GLN A 1 189 ? -14.356 -8.263 10.627 1.00 96.81 189 GLN A O 1
ATOM 1532 N N . TYR A 1 190 ? -14.591 -9.463 12.528 1.00 94.81 190 TYR A N 1
ATOM 1533 C CA . TYR A 1 190 ? -14.851 -10.758 11.903 1.00 94.81 190 TYR A CA 1
ATOM 1534 C C . TYR A 1 190 ? -16.244 -11.241 12.264 1.00 94.81 190 TYR A C 1
ATOM 1536 O O . TYR A 1 190 ? -16.685 -11.073 13.404 1.00 94.81 190 TYR A O 1
ATOM 1544 N N . GLN A 1 191 ? -16.910 -11.873 11.305 1.00 93.75 191 GLN A N 1
ATOM 1545 C CA . GLN A 1 191 ? -18.146 -12.581 11.579 1.00 93.75 191 GLN A CA 1
ATOM 1546 C C . GLN A 1 191 ? -17.832 -13.913 12.265 1.00 93.75 191 GLN A C 1
ATOM 1548 O O . GLN A 1 191 ? -16.976 -14.676 11.810 1.00 93.75 191 GLN A O 1
ATOM 1553 N N . VAL A 1 192 ? -18.536 -14.203 13.355 1.00 90.69 192 VAL A N 1
ATOM 1554 C CA . VAL A 1 192 ? -18.460 -15.473 14.076 1.00 90.69 192 VAL A CA 1
ATOM 1555 C C . VAL A 1 192 ? -19.863 -16.039 14.211 1.00 90.69 192 VAL A C 1
ATOM 1557 O O . VAL A 1 192 ? -20.786 -15.362 14.658 1.00 90.69 192 VAL A O 1
ATOM 1560 N N . ALA A 1 193 ? -20.021 -17.294 13.796 1.00 87.31 193 ALA A N 1
ATOM 1561 C CA . ALA A 1 193 ? -21.257 -18.036 13.973 1.00 87.31 193 ALA A CA 1
ATOM 1562 C C . ALA A 1 193 ? -21.234 -18.764 15.319 1.00 87.31 193 ALA A C 1
ATOM 1564 O O . ALA A 1 193 ? -20.360 -19.597 15.575 1.00 87.31 193 ALA A O 1
ATOM 1565 N N . PHE A 1 194 ? -22.223 -18.477 16.156 1.00 84.06 194 PHE A N 1
ATOM 1566 C CA . PHE A 1 194 ? -22.477 -19.190 17.395 1.00 84.06 194 PHE A CA 1
ATOM 1567 C C . PHE A 1 194 ? -23.608 -20.186 17.159 1.00 84.06 194 PHE A C 1
ATOM 1569 O O . PHE A 1 194 ? -24.782 -19.823 17.050 1.00 84.06 194 PHE A O 1
ATOM 1576 N N . ASN A 1 195 ? -23.228 -21.459 17.068 1.00 83.50 195 ASN A N 1
ATOM 1577 C CA . ASN A 1 195 ? -24.160 -22.566 16.907 1.00 83.50 195 ASN A CA 1
ATOM 1578 C C . ASN A 1 195 ? -24.376 -23.225 18.270 1.00 83.50 195 ASN A C 1
ATOM 1580 O O . ASN A 1 195 ? -23.505 -23.951 18.752 1.00 83.50 195 ASN A O 1
ATOM 1584 N N . SER A 1 196 ? -25.530 -22.982 18.887 1.00 83.00 196 SER A N 1
ATOM 1585 C CA . SER A 1 196 ? -26.014 -23.777 20.015 1.00 83.00 196 SER A CA 1
ATOM 1586 C C . SER A 1 196 ? -27.186 -24.659 19.565 1.00 83.00 196 SER A C 1
ATOM 1588 O O . SER A 1 196 ? -27.855 -24.331 18.581 1.00 83.00 196 SER A O 1
ATOM 1590 N N . PRO A 1 197 ? -27.486 -25.767 20.269 1.00 80.50 197 PRO A N 1
ATOM 1591 C CA . PRO A 1 197 ? -28.648 -26.602 19.960 1.00 80.50 197 PRO A CA 1
ATOM 1592 C C . PRO A 1 197 ? -29.984 -25.844 19.979 1.00 80.50 197 PRO A C 1
ATOM 1594 O O . PRO A 1 197 ? -30.950 -26.313 19.387 1.00 80.50 197 PRO A O 1
ATOM 1597 N N . GLN A 1 198 ? -30.052 -24.698 20.668 1.00 79.25 198 GLN A N 1
ATOM 1598 C CA . GLN A 1 198 ? -31.263 -23.887 20.784 1.00 79.25 198 GLN A CA 1
ATOM 1599 C C . GLN A 1 198 ? -31.266 -22.634 19.894 1.00 79.25 198 GLN A C 1
ATOM 1601 O O . GLN A 1 198 ? -32.336 -22.069 19.676 1.00 79.25 198 GLN A O 1
ATOM 1606 N N . GLN A 1 199 ? -30.116 -22.175 19.385 1.00 74.31 199 GLN A N 1
ATOM 1607 C CA . GLN A 1 199 ? -30.034 -20.929 18.623 1.00 74.31 199 GLN A CA 1
ATOM 1608 C C . GLN A 1 199 ? -28.808 -20.886 17.705 1.00 74.31 199 GLN A C 1
ATOM 1610 O O . GLN A 1 199 ? -27.676 -21.124 18.126 1.00 74.31 199 GLN A O 1
ATOM 1615 N N . THR A 1 200 ? -29.034 -20.487 16.457 1.00 81.38 200 THR A N 1
ATOM 1616 C CA . THR A 1 200 ? -27.987 -20.074 15.518 1.00 81.38 200 THR A CA 1
ATOM 1617 C C . THR A 1 200 ? -28.026 -18.559 15.390 1.00 81.38 200 THR A C 1
ATOM 1619 O O . THR A 1 200 ? -29.020 -18.013 14.908 1.00 81.38 200 THR A O 1
ATOM 1622 N N . HIS A 1 201 ? -26.970 -17.876 15.824 1.00 87.31 201 HIS A N 1
ATOM 1623 C CA . HIS A 1 201 ? -26.806 -16.440 15.593 1.00 87.31 201 HIS A CA 1
ATOM 1624 C C . HIS A 1 201 ? -25.393 -16.134 15.098 1.00 87.31 201 HIS A C 1
ATOM 1626 O O . HIS A 1 201 ? -24.450 -16.887 15.346 1.00 87.31 201 HIS A O 1
ATOM 1632 N N . THR A 1 202 ? -25.263 -15.046 14.346 1.00 88.38 202 THR A N 1
ATOM 1633 C CA . THR A 1 202 ? -23.982 -14.561 13.832 1.00 88.38 202 THR A CA 1
ATOM 1634 C C . THR A 1 202 ? -23.705 -13.192 14.411 1.00 88.38 202 THR A C 1
ATOM 1636 O O . THR A 1 202 ? -24.495 -12.275 14.182 1.00 88.38 202 THR A O 1
ATOM 1639 N N . ASP A 1 203 ? -22.561 -13.052 15.066 1.00 92.25 203 ASP A N 1
ATOM 1640 C CA . ASP A 1 203 ? -22.113 -11.783 15.619 1.00 92.25 203 ASP A CA 1
ATOM 1641 C C . ASP A 1 203 ? -20.854 -11.298 14.921 1.00 92.25 203 ASP A C 1
ATOM 1643 O O . ASP A 1 203 ? -20.087 -12.064 14.334 1.00 92.25 203 ASP A O 1
ATOM 1647 N N . TRP A 1 204 ? -20.636 -9.993 15.012 1.00 95.25 204 TRP A N 1
ATOM 1648 C CA . TRP A 1 204 ? -19.407 -9.358 14.578 1.00 95.25 204 TRP A CA 1
ATOM 1649 C C . TRP A 1 204 ? -18.572 -9.023 15.798 1.00 95.25 204 TRP A C 1
ATOM 1651 O O . TRP A 1 204 ? -18.997 -8.242 16.648 1.00 95.25 204 TRP A O 1
ATOM 1661 N N . ILE A 1 205 ? -17.380 -9.602 15.870 1.00 95.25 205 ILE A N 1
ATOM 1662 C CA . ILE A 1 205 ? -16.468 -9.389 16.991 1.00 95.25 205 ILE A CA 1
ATOM 1663 C C . ILE A 1 205 ? -15.253 -8.591 16.546 1.00 95.25 205 ILE A C 1
ATOM 1665 O O . ILE A 1 205 ? -14.808 -8.693 15.399 1.00 95.25 205 ILE A O 1
ATOM 1669 N N . PHE A 1 206 ? -14.692 -7.818 17.475 1.00 96.38 206 PHE A N 1
ATOM 1670 C CA . PHE A 1 206 ? -13.427 -7.131 17.259 1.00 96.38 206 PHE A CA 1
ATOM 1671 C C . PHE A 1 206 ? -12.330 -8.135 16.905 1.00 96.38 206 PHE A C 1
ATOM 1673 O O . PHE A 1 206 ? -12.079 -9.098 17.627 1.00 96.38 206 PHE A O 1
ATOM 1680 N N . GLY A 1 207 ? -11.654 -7.881 15.792 1.00 94.38 207 GLY A N 1
ATOM 1681 C CA . GLY A 1 207 ? -10.632 -8.748 15.236 1.00 94.38 207 GLY A CA 1
ATOM 1682 C C . GLY A 1 207 ? -9.227 -8.554 15.784 1.00 94.38 207 GLY A C 1
ATOM 1683 O O . GLY A 1 207 ? -8.280 -9.034 15.165 1.00 94.38 207 GLY A O 1
ATOM 1684 N N . SER A 1 208 ? -9.077 -7.823 16.891 1.00 94.38 208 SER A N 1
ATOM 1685 C CA . SER A 1 208 ? -7.778 -7.444 17.461 1.00 94.38 208 SER A CA 1
ATOM 1686 C C . SER A 1 208 ? -6.884 -6.640 16.512 1.00 94.38 208 SER A C 1
ATOM 1688 O O . SER A 1 208 ? -5.666 -6.608 16.704 1.00 94.38 208 SER A O 1
ATOM 1690 N N . SER A 1 209 ? -7.473 -5.977 15.513 1.00 94.50 209 SER A N 1
ATOM 1691 C CA . SER A 1 209 ? -6.742 -5.155 14.550 1.00 94.50 209 SER A CA 1
ATOM 1692 C C . SER A 1 209 ? -7.393 -3.788 14.372 1.00 94.50 209 SER A C 1
ATOM 1694 O O . SER A 1 209 ? -8.592 -3.687 14.104 1.00 94.50 209 SER A O 1
ATOM 1696 N N . ILE A 1 210 ? -6.574 -2.743 14.464 1.00 94.94 210 ILE A N 1
ATOM 1697 C CA . ILE A 1 210 ? -6.940 -1.365 14.133 1.00 94.94 210 ILE A CA 1
ATOM 1698 C C . ILE A 1 210 ? -6.125 -0.948 12.913 1.00 94.94 210 ILE A C 1
ATOM 1700 O O . ILE A 1 210 ? -4.903 -1.115 12.877 1.00 94.94 210 ILE A O 1
ATOM 1704 N N . VAL A 1 211 ? -6.797 -0.405 11.907 1.00 93.44 211 VAL A N 1
ATOM 1705 C CA . VAL A 1 211 ? -6.146 0.226 10.763 1.00 93.44 211 VAL A CA 1
ATOM 1706 C C . VAL A 1 211 ? -6.208 1.731 10.947 1.00 93.44 211 VAL A C 1
ATOM 1708 O O . VAL A 1 211 ? -7.281 2.303 11.126 1.00 93.44 211 VAL A O 1
ATOM 1711 N N . VAL A 1 212 ? -5.049 2.369 10.880 1.00 92.56 212 VAL A N 1
ATOM 1712 C CA . VAL A 1 212 ? -4.911 3.816 10.983 1.00 92.56 212 VAL A CA 1
ATOM 1713 C C . VAL A 1 212 ? -4.506 4.350 9.623 1.00 92.56 212 VAL A C 1
ATOM 1715 O O . VAL A 1 212 ? -3.502 3.920 9.057 1.00 92.56 212 VAL A O 1
ATOM 1718 N N . LEU A 1 213 ? -5.283 5.293 9.104 1.00 91.75 213 LEU A N 1
ATOM 1719 C CA . LEU A 1 213 ? -4.883 6.114 7.974 1.00 91.75 213 LEU A CA 1
ATOM 1720 C C . LEU A 1 213 ? -4.362 7.435 8.528 1.00 91.75 213 LEU A C 1
ATOM 1722 O O . LEU A 1 213 ? -5.069 8.111 9.274 1.00 91.75 213 LEU A O 1
ATOM 1726 N N . PHE A 1 214 ? -3.139 7.812 8.180 1.00 90.69 214 PHE A N 1
ATOM 1727 C CA . PHE A 1 214 ? -2.525 9.043 8.669 1.00 90.69 214 PHE A CA 1
ATOM 1728 C C . PHE A 1 214 ? -1.860 9.833 7.544 1.00 90.69 214 PHE A C 1
ATOM 1730 O O . PHE A 1 214 ? -1.601 9.306 6.462 1.00 90.69 214 PHE A O 1
ATOM 1737 N N . LYS A 1 215 ? -1.577 11.108 7.805 1.00 88.44 215 LYS A N 1
ATOM 1738 C CA . LYS A 1 215 ? -0.781 11.970 6.929 1.00 88.44 215 LYS A CA 1
ATOM 1739 C C . LYS A 1 215 ? 0.183 12.831 7.717 1.00 88.44 215 LYS A C 1
ATOM 1741 O O . LYS A 1 215 ? -0.084 13.172 8.867 1.00 88.44 215 LYS A O 1
ATOM 1746 N N . PHE A 1 216 ? 1.267 13.223 7.068 1.00 86.75 216 PHE A N 1
ATOM 1747 C CA . PHE A 1 216 ? 2.159 14.247 7.588 1.00 86.75 216 PHE A CA 1
ATOM 1748 C C . PHE A 1 216 ? 1.524 15.622 7.385 1.00 86.75 216 PHE A C 1
ATOM 1750 O O . PHE A 1 216 ? 0.934 15.897 6.339 1.00 86.75 216 PHE A O 1
ATOM 1757 N N . THR A 1 217 ? 1.588 16.475 8.405 1.00 84.75 217 THR A N 1
ATOM 1758 C CA . THR A 1 217 ? 1.089 17.853 8.299 1.00 84.75 217 THR A CA 1
ATOM 1759 C C . THR A 1 217 ? 2.136 18.796 7.720 1.00 84.75 217 THR A C 1
ATOM 1761 O O . THR A 1 217 ? 1.778 19.826 7.158 1.00 84.75 217 THR A O 1
ATOM 1764 N N . SER A 1 218 ? 3.418 18.454 7.856 1.00 80.62 218 SER A N 1
ATOM 1765 C CA . SER A 1 218 ? 4.523 19.097 7.148 1.00 80.62 218 SER A CA 1
ATOM 1766 C C . SER A 1 218 ? 4.804 18.379 5.827 1.00 80.62 218 SER A C 1
ATOM 1768 O O . SER A 1 218 ? 4.557 17.181 5.680 1.00 80.62 218 SER A O 1
ATOM 1770 N N . SER A 1 219 ? 5.325 19.119 4.848 1.00 70.25 219 SER A N 1
ATOM 1771 C CA . SER A 1 219 ? 5.836 18.539 3.607 1.00 70.25 219 SER A CA 1
ATOM 1772 C C . SER A 1 219 ? 7.017 17.619 3.918 1.00 70.25 219 SER A C 1
ATOM 1774 O O . SER A 1 219 ? 8.001 18.069 4.508 1.00 70.25 219 SER A O 1
ATOM 1776 N N . LEU A 1 220 ? 6.927 16.355 3.509 1.00 71.12 220 LEU A N 1
ATOM 1777 C CA . LEU A 1 220 ? 8.058 15.434 3.564 1.00 71.12 220 LEU A CA 1
ATOM 1778 C C . LEU A 1 220 ? 9.151 15.863 2.567 1.00 71.12 220 LEU A C 1
ATOM 1780 O O . LEU A 1 220 ? 8.817 16.385 1.498 1.00 71.12 220 LEU A O 1
ATOM 1784 N N . PRO A 1 221 ? 10.439 15.598 2.856 1.00 66.69 221 PRO A N 1
ATOM 1785 C CA . PRO A 1 221 ? 11.503 15.730 1.863 1.00 66.69 221 PRO A CA 1
ATOM 1786 C C . PRO A 1 221 ? 11.171 14.912 0.604 1.00 66.69 221 PRO A C 1
ATOM 1788 O O . PRO A 1 221 ? 10.735 13.767 0.716 1.00 66.69 221 PRO A O 1
ATOM 1791 N N . ASP A 1 222 ? 11.359 15.501 -0.581 1.00 61.34 222 ASP A N 1
ATOM 1792 C CA . ASP A 1 222 ? 11.156 14.864 -1.895 1.00 61.34 222 ASP A CA 1
ATOM 1793 C C . ASP A 1 222 ? 9.747 14.262 -2.146 1.00 61.34 222 ASP A C 1
ATOM 1795 O O . ASP A 1 222 ? 9.618 13.267 -2.864 1.00 61.34 222 ASP A O 1
ATOM 1799 N N . ASP A 1 223 ? 8.684 14.845 -1.564 1.00 64.38 223 ASP A N 1
ATOM 1800 C CA . ASP A 1 223 ? 7.304 14.300 -1.569 1.00 64.38 223 ASP A CA 1
ATOM 1801 C C . ASP A 1 223 ? 7.233 12.860 -1.000 1.00 64.38 223 ASP A C 1
ATOM 1803 O O . ASP A 1 223 ? 6.514 11.998 -1.514 1.00 64.38 223 ASP A O 1
ATOM 1807 N N . GLY A 1 224 ? 8.050 12.625 0.037 1.00 58.75 224 GLY A N 1
ATOM 1808 C CA . GLY A 1 224 ? 8.687 11.364 0.423 1.00 58.75 224 GLY A CA 1
ATOM 1809 C C . GLY A 1 224 ? 7.852 10.114 0.718 1.00 58.75 224 GLY A C 1
ATOM 1810 O O . GLY A 1 224 ? 6.622 10.085 0.740 1.00 58.75 224 GLY A O 1
ATOM 1811 N N . ARG A 1 225 ? 8.582 9.019 0.966 1.00 64.00 225 ARG A N 1
ATOM 1812 C CA . ARG A 1 225 ? 8.040 7.721 1.393 1.00 64.00 225 ARG A CA 1
ATOM 1813 C C . ARG A 1 225 ? 8.051 7.652 2.914 1.00 64.00 225 ARG A C 1
ATOM 1815 O O . ARG A 1 225 ? 9.056 8.006 3.521 1.00 64.00 225 ARG A O 1
ATOM 1822 N N . ILE A 1 226 ? 7.054 7.011 3.534 1.00 64.25 226 ILE A N 1
ATOM 1823 C CA . ILE A 1 226 ? 7.177 6.628 4.958 1.00 64.25 226 ILE A CA 1
ATOM 1824 C C . ILE A 1 226 ? 8.453 5.839 5.203 1.00 64.25 226 ILE A C 1
ATOM 1826 O O . ILE A 1 226 ? 9.086 6.006 6.237 1.00 64.25 226 ILE A O 1
ATOM 1830 N N . ALA A 1 227 ? 8.834 4.964 4.271 1.00 62.69 227 ALA A N 1
ATOM 1831 C CA . ALA A 1 227 ? 10.033 4.160 4.441 1.00 62.69 227 ALA A CA 1
ATOM 1832 C C . ALA A 1 227 ? 11.300 5.020 4.608 1.00 62.69 227 ALA A C 1
ATOM 1834 O O . ALA A 1 227 ? 12.231 4.595 5.288 1.00 62.69 227 ALA A O 1
ATOM 1835 N N . ASP A 1 228 ? 11.322 6.222 4.034 1.00 58.78 228 ASP A N 1
ATOM 1836 C CA . ASP A 1 228 ? 12.450 7.147 4.145 1.00 58.78 228 ASP A CA 1
ATOM 1837 C C . ASP A 1 228 ? 12.466 7.868 5.503 1.00 58.78 228 ASP A C 1
ATOM 1839 O O . ASP A 1 228 ? 13.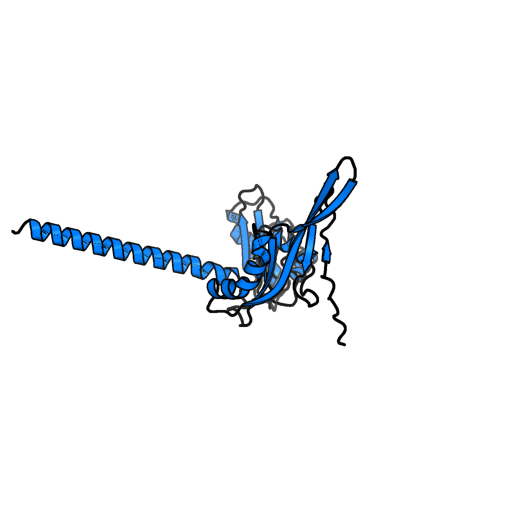501 8.370 5.917 1.00 58.78 228 ASP A O 1
ATOM 1843 N N . VAL A 1 229 ? 11.349 7.850 6.228 1.00 59.66 229 VAL A N 1
ATOM 1844 C CA . VAL A 1 229 ? 11.182 8.455 7.553 1.00 59.66 229 VAL A CA 1
ATOM 1845 C C . VAL A 1 229 ? 11.366 7.378 8.640 1.00 59.66 229 VAL A C 1
ATOM 1847 O O . VAL A 1 229 ? 12.299 7.419 9.435 1.00 59.66 229 VAL A O 1
ATOM 1850 N N . ALA A 1 230 ? 10.604 6.284 8.565 1.00 54.97 230 ALA A N 1
ATOM 1851 C CA . ALA A 1 230 ? 10.581 5.217 9.569 1.00 54.97 230 ALA A CA 1
ATOM 1852 C C . ALA A 1 230 ? 11.843 4.322 9.622 1.00 54.97 230 ALA A C 1
ATOM 1854 O O . ALA A 1 230 ? 12.115 3.706 10.653 1.00 54.97 230 ALA A O 1
ATOM 1855 N N . PHE A 1 231 ? 12.625 4.193 8.536 1.00 47.69 231 PHE A N 1
ATOM 1856 C CA . PHE A 1 231 ? 13.829 3.332 8.525 1.00 47.69 231 PHE A CA 1
ATOM 1857 C C . PHE A 1 231 ? 15.152 4.083 8.696 1.00 47.69 231 PHE A C 1
ATOM 1859 O O . PHE A 1 231 ? 16.181 3.441 8.956 1.00 47.69 231 PHE A O 1
ATOM 1866 N N . VAL A 1 232 ? 15.160 5.408 8.536 1.00 43.03 232 VAL A N 1
ATOM 1867 C CA . VAL A 1 232 ? 16.378 6.207 8.725 1.00 43.03 232 VAL A CA 1
ATOM 1868 C C . VAL A 1 232 ? 16.779 6.192 10.198 1.00 43.03 232 VAL A C 1
ATOM 1870 O O . VAL A 1 232 ? 17.953 5.944 10.503 1.00 43.03 232 VAL A O 1
ATOM 1873 N N . ASP A 1 233 ? 15.808 6.262 11.108 1.00 44.06 233 ASP A N 1
ATOM 1874 C CA . ASP A 1 233 ? 16.101 6.283 12.537 1.00 44.06 233 ASP A CA 1
ATOM 1875 C C . ASP A 1 233 ? 16.528 4.935 13.114 1.00 44.06 233 ASP A C 1
ATOM 1877 O O . ASP A 1 233 ? 17.457 4.896 13.915 1.00 44.06 233 ASP A O 1
ATOM 1881 N N . TYR A 1 234 ? 16.005 3.796 12.646 1.00 38.38 234 TYR A N 1
ATOM 1882 C CA . TYR A 1 234 ? 16.469 2.499 13.164 1.00 38.38 234 TYR A CA 1
ATOM 1883 C C . TYR A 1 234 ? 17.950 2.237 12.838 1.00 38.38 234 TYR A C 1
ATOM 1885 O O . TYR A 1 234 ? 18.703 1.727 13.667 1.00 38.38 234 TYR A O 1
ATOM 1893 N N . LYS A 1 235 ? 18.422 2.629 11.644 1.00 38.84 235 LYS A N 1
ATOM 1894 C CA . LYS A 1 235 ? 19.839 2.469 11.268 1.00 38.84 235 LYS A CA 1
ATOM 1895 C C . LYS A 1 235 ? 20.750 3.464 11.983 1.00 38.84 235 LYS A C 1
ATOM 1897 O O . LYS A 1 235 ? 21.894 3.114 12.281 1.00 38.84 235 LYS A O 1
ATOM 1902 N N . ILE A 1 236 ? 20.284 4.684 12.247 1.00 47.91 236 ILE A N 1
ATOM 1903 C CA . ILE A 1 236 ? 21.057 5.693 12.982 1.00 47.91 236 ILE A CA 1
ATOM 1904 C C . ILE A 1 236 ? 21.080 5.362 14.481 1.00 47.91 236 ILE A C 1
ATOM 1906 O O . ILE A 1 236 ? 22.156 5.401 15.082 1.00 47.91 236 ILE A O 1
ATOM 1910 N N . ALA A 1 237 ? 19.954 4.952 15.064 1.00 46.81 237 ALA A N 1
ATOM 1911 C CA . ALA A 1 237 ? 19.836 4.507 16.450 1.00 46.81 237 ALA A CA 1
ATOM 1912 C C . ALA A 1 237 ? 20.657 3.237 16.716 1.00 46.81 237 ALA A C 1
ATOM 1914 O O . ALA A 1 237 ? 21.446 3.225 17.660 1.00 46.81 237 ALA A O 1
ATOM 1915 N N . ALA A 1 238 ? 20.591 2.224 15.841 1.00 49.09 238 ALA A N 1
ATOM 1916 C CA . ALA A 1 238 ? 21.421 1.021 15.956 1.00 49.09 238 ALA A CA 1
ATOM 1917 C C . ALA A 1 238 ? 22.924 1.353 15.883 1.00 49.09 238 ALA A C 1
ATOM 1919 O O . ALA A 1 238 ? 23.705 0.926 16.733 1.00 49.09 238 ALA A O 1
ATOM 1920 N N . ARG A 1 239 ? 23.342 2.212 14.939 1.00 52.56 239 ARG A N 1
ATOM 1921 C CA . ARG A 1 239 ? 24.749 2.646 14.819 1.00 52.56 239 ARG A CA 1
ATOM 1922 C C . ARG A 1 239 ? 25.218 3.517 15.988 1.00 52.56 239 ARG A C 1
ATOM 1924 O O . ARG A 1 239 ? 26.402 3.487 16.334 1.00 52.56 239 ARG A O 1
ATOM 1931 N N . ARG A 1 240 ? 24.333 4.323 16.586 1.00 51.28 240 ARG A N 1
ATOM 1932 C CA . ARG A 1 240 ? 24.632 5.123 17.788 1.00 51.28 240 ARG A CA 1
ATOM 1933 C C . ARG A 1 240 ? 24.717 4.242 19.038 1.00 51.28 240 ARG A C 1
ATOM 1935 O O . ARG A 1 240 ? 25.637 4.451 19.829 1.00 51.28 240 ARG A O 1
ATOM 1942 N N . GLY A 1 241 ? 23.845 3.242 19.172 1.00 53.38 241 GLY A N 1
ATOM 1943 C CA . GLY A 1 241 ? 23.882 2.233 20.236 1.00 53.38 241 GLY A CA 1
ATOM 1944 C C . GLY A 1 241 ? 25.180 1.424 20.222 1.00 53.38 241 GLY A C 1
ATOM 1945 O O . GLY A 1 241 ? 25.928 1.453 21.198 1.00 53.38 241 GLY A O 1
ATOM 1946 N N . GLU A 1 242 ? 25.535 0.838 19.074 1.00 59.78 242 GLU A N 1
ATOM 1947 C CA . GLU A 1 242 ? 26.774 0.058 18.910 1.00 59.78 242 GLU A CA 1
ATOM 1948 C C . GLU A 1 242 ? 28.044 0.893 19.168 1.00 59.78 242 GLU A C 1
ATOM 1950 O O . GLU A 1 242 ? 29.027 0.411 19.738 1.00 59.78 242 GLU A O 1
ATOM 1955 N N . ARG A 1 243 ? 28.052 2.180 18.780 1.00 62.34 243 ARG A N 1
ATOM 1956 C CA . ARG A 1 243 ? 29.173 3.092 19.080 1.00 62.34 243 ARG A CA 1
ATOM 1957 C C . ARG A 1 243 ? 29.274 3.432 20.567 1.00 62.34 243 ARG A C 1
ATOM 1959 O O . ARG A 1 243 ? 30.391 3.628 21.049 1.00 62.34 243 ARG A O 1
ATOM 1966 N N . LYS A 1 244 ? 28.148 3.528 21.279 1.00 64.06 244 LYS A N 1
ATOM 1967 C CA . LYS A 1 244 ? 28.115 3.820 22.718 1.00 64.06 244 LYS A CA 1
ATOM 1968 C C . LYS A 1 244 ? 28.582 2.608 23.530 1.00 64.06 244 LYS A C 1
ATOM 1970 O O . LYS A 1 244 ? 29.444 2.780 24.387 1.00 64.06 244 LYS A O 1
ATOM 1975 N N . GLU A 1 245 ? 28.143 1.397 23.183 1.00 60.41 245 GLU A N 1
ATOM 1976 C CA . GLU A 1 245 ? 28.627 0.148 23.799 1.00 60.41 245 GLU A CA 1
ATOM 1977 C C . GLU A 1 245 ? 30.120 -0.090 23.557 1.00 60.41 245 GLU A C 1
ATOM 1979 O O . GLU A 1 245 ? 30.861 -0.355 24.502 1.00 60.41 245 GLU A O 1
ATOM 1984 N N . ARG A 1 246 ? 30.616 0.101 22.324 1.00 65.38 246 ARG A N 1
ATOM 1985 C CA . ARG A 1 246 ? 32.058 -0.029 22.038 1.00 65.38 246 ARG A CA 1
ATOM 1986 C C . ARG A 1 246 ? 32.918 0.970 22.810 1.00 65.38 246 ARG A C 1
ATOM 1988 O O . ARG A 1 246 ? 34.061 0.658 23.134 1.00 65.38 246 ARG A O 1
ATOM 1995 N N . ARG A 1 247 ? 32.409 2.177 23.081 1.00 67.62 247 ARG A N 1
ATOM 1996 C CA . ARG A 1 247 ? 33.113 3.160 23.922 1.00 67.62 247 ARG A CA 1
ATOM 1997 C C . ARG A 1 247 ? 33.121 2.738 25.390 1.00 67.62 247 ARG A C 1
ATOM 1999 O O . ARG A 1 247 ? 34.164 2.874 26.018 1.00 67.62 247 ARG A O 1
ATOM 2006 N N . LEU A 1 248 ? 32.012 2.190 25.891 1.00 62.06 248 LEU A N 1
ATOM 2007 C CA . LEU A 1 248 ? 31.899 1.706 27.269 1.00 62.06 248 LEU A CA 1
ATOM 2008 C C . LEU A 1 248 ? 32.797 0.485 27.537 1.00 62.06 248 LEU A C 1
ATOM 2010 O O . LEU A 1 248 ? 33.457 0.408 28.570 1.00 62.06 248 LEU A O 1
ATOM 2014 N N . MET A 1 249 ? 32.876 -0.453 26.588 1.00 64.06 249 MET A N 1
ATOM 2015 C CA . MET A 1 249 ? 33.760 -1.618 26.715 1.00 64.06 249 MET A CA 1
ATOM 2016 C C . MET A 1 249 ? 35.237 -1.212 26.706 1.00 64.06 249 MET A C 1
ATOM 2018 O O . MET A 1 249 ? 35.997 -1.661 27.556 1.00 64.06 249 MET A O 1
ATOM 2022 N N . LYS A 1 250 ? 35.635 -0.284 25.823 1.00 69.19 250 LYS A N 1
ATOM 2023 C CA . LYS A 1 250 ? 37.014 0.233 25.796 1.00 69.19 250 LYS A CA 1
ATOM 2024 C C . LYS A 1 250 ? 37.386 1.031 27.045 1.00 69.19 250 LYS A C 1
ATOM 2026 O O . LYS A 1 250 ? 38.536 0.980 27.467 1.00 69.19 250 LYS A O 1
ATOM 2031 N N . SER A 1 251 ? 36.449 1.780 27.635 1.00 67.38 251 SER A N 1
ATOM 2032 C CA . SER A 1 251 ? 36.723 2.472 28.899 1.00 67.38 251 SER A CA 1
ATOM 2033 C C . SER A 1 251 ? 36.916 1.488 30.049 1.00 67.38 251 SER A C 1
ATOM 2035 O O . SER A 1 251 ? 37.812 1.697 30.858 1.00 67.38 251 SER A O 1
ATOM 2037 N N . ASN A 1 252 ? 36.145 0.398 30.093 1.00 63.81 252 ASN A N 1
ATOM 2038 C CA . ASN A 1 252 ? 36.281 -0.617 31.139 1.00 63.81 252 ASN A CA 1
ATOM 2039 C C . ASN A 1 252 ? 37.577 -1.431 30.991 1.00 63.81 252 ASN A C 1
ATOM 2041 O O . ASN A 1 252 ? 38.281 -1.618 31.977 1.00 63.81 252 ASN A O 1
ATOM 2045 N N . GLU A 1 253 ? 37.958 -1.811 29.766 1.00 67.31 253 GLU A N 1
ATOM 2046 C CA . GLU A 1 253 ? 39.240 -2.489 29.509 1.00 67.31 253 GLU A CA 1
ATOM 2047 C C . GLU A 1 253 ? 40.453 -1.641 29.925 1.00 67.31 253 GLU A C 1
ATOM 2049 O O . GLU A 1 253 ? 41.435 -2.175 30.439 1.00 67.31 253 GLU A O 1
ATOM 2054 N N . ASN A 1 254 ? 40.397 -0.319 29.730 1.00 65.06 254 ASN A N 1
ATOM 2055 C CA . ASN A 1 254 ? 41.473 0.577 30.158 1.00 65.06 254 ASN A CA 1
ATOM 2056 C C . ASN A 1 254 ? 41.531 0.724 31.687 1.00 65.06 254 ASN A C 1
ATOM 2058 O O . ASN A 1 254 ? 42.620 0.739 32.252 1.00 65.06 254 ASN A O 1
ATOM 2062 N N . VAL A 1 255 ? 40.381 0.769 32.369 1.00 67.25 255 VAL A N 1
ATOM 2063 C CA . VAL A 1 255 ? 40.324 0.829 33.841 1.00 67.25 255 VAL A CA 1
ATOM 2064 C C . VAL A 1 255 ? 40.872 -0.451 34.478 1.00 67.25 255 VAL A C 1
ATOM 2066 O O . VAL A 1 255 ? 41.560 -0.382 35.498 1.00 67.25 255 VAL A O 1
ATOM 2069 N N . ASP A 1 256 ? 40.607 -1.613 33.882 1.00 65.25 256 ASP A N 1
ATOM 2070 C CA . ASP A 1 256 ? 41.105 -2.890 34.399 1.00 65.25 256 ASP A CA 1
ATOM 2071 C C . ASP A 1 256 ? 42.610 -3.069 34.159 1.00 65.25 256 ASP A C 1
ATOM 2073 O O . ASP A 1 256 ? 43.314 -3.570 35.042 1.00 65.25 256 ASP A O 1
ATOM 2077 N N . LYS A 1 257 ? 43.137 -2.576 33.030 1.00 65.06 257 LYS A N 1
ATOM 2078 C CA . LYS A 1 257 ? 44.589 -2.515 32.792 1.00 65.06 257 LYS A CA 1
ATOM 2079 C C . LYS A 1 257 ? 45.294 -1.585 33.778 1.00 65.06 257 LYS A C 1
ATOM 2081 O O . LYS A 1 257 ? 46.286 -1.988 34.380 1.00 65.06 257 LYS A O 1
ATOM 2086 N N . ASP A 1 258 ? 44.737 -0.402 34.031 1.00 59.97 258 ASP A N 1
ATOM 2087 C CA . ASP A 1 258 ? 45.297 0.546 35.003 1.00 59.97 258 ASP A CA 1
ATOM 2088 C C . ASP A 1 258 ? 45.281 -0.013 36.438 1.00 59.97 258 ASP A C 1
ATOM 2090 O O . ASP A 1 258 ? 46.193 0.248 37.228 1.00 59.97 258 ASP A O 1
ATOM 2094 N N . LYS A 1 259 ? 44.266 -0.813 36.799 1.00 65.00 259 LYS A N 1
ATOM 2095 C CA . LYS A 1 259 ? 44.220 -1.513 38.094 1.00 65.00 259 LYS A CA 1
ATOM 2096 C C . LYS A 1 259 ? 45.258 -2.630 38.191 1.00 65.00 259 LYS A C 1
ATOM 2098 O O . LYS A 1 259 ? 45.901 -2.753 39.233 1.00 65.00 259 LYS A O 1
ATOM 2103 N N . GLN A 1 260 ? 45.450 -3.415 37.129 1.00 59.94 260 GLN A N 1
ATOM 2104 C CA . GLN A 1 260 ? 46.481 -4.457 37.096 1.00 59.94 260 GLN A CA 1
ATOM 2105 C C . GLN A 1 260 ? 47.894 -3.867 37.180 1.00 59.94 260 GLN A C 1
ATOM 2107 O O . GLN A 1 260 ? 48.713 -4.361 37.953 1.00 59.94 260 GLN A O 1
ATOM 2112 N N . GLU A 1 261 ? 48.173 -2.768 36.475 1.00 62.84 261 GLU A N 1
ATOM 2113 C CA . GLU A 1 261 ? 49.486 -2.112 36.532 1.00 62.84 261 GLU A CA 1
ATOM 2114 C C . GLU A 1 261 ? 49.793 -1.489 37.901 1.00 62.84 261 GLU A C 1
ATOM 2116 O O . GLU A 1 261 ? 50.952 -1.469 38.322 1.00 62.84 261 GLU A O 1
ATOM 2121 N N . ARG A 1 262 ? 48.774 -1.015 38.630 1.00 65.50 262 ARG A N 1
ATOM 2122 C CA . ARG A 1 262 ? 48.941 -0.502 40.001 1.00 65.50 262 ARG A CA 1
ATOM 2123 C C . ARG A 1 262 ? 49.159 -1.611 41.030 1.00 65.50 262 ARG A C 1
ATOM 2125 O O . ARG A 1 262 ? 49.901 -1.392 41.979 1.00 65.50 262 ARG A O 1
ATOM 2132 N N . SER A 1 263 ? 48.570 -2.791 40.832 1.00 64.19 263 SER A N 1
ATOM 2133 C CA . SER A 1 263 ? 48.765 -3.947 41.723 1.00 64.19 263 SER A CA 1
ATOM 2134 C C . SER A 1 263 ? 50.142 -4.602 41.586 1.00 64.19 263 SER A C 1
ATOM 2136 O O . SER A 1 263 ? 50.546 -5.328 42.484 1.00 64.19 263 SER A O 1
ATOM 2138 N N . LEU A 1 264 ? 50.845 -4.386 40.472 1.00 62.31 264 LEU A N 1
ATOM 2139 C CA . LEU A 1 264 ? 52.177 -4.952 40.219 1.00 62.31 264 LEU A CA 1
ATOM 2140 C C . LEU A 1 264 ? 53.325 -4.041 40.694 1.00 62.31 264 LEU A C 1
ATOM 2142 O O . LEU A 1 264 ? 54.488 -4.418 40.578 1.00 62.31 264 LEU A O 1
ATOM 2146 N N . LYS A 1 265 ? 53.013 -2.836 41.189 1.00 62.06 265 LYS A N 1
ATOM 2147 C CA . LYS A 1 265 ? 53.993 -1.812 41.593 1.00 62.06 265 LYS A CA 1
ATOM 2148 C C . LYS A 1 265 ? 53.945 -1.446 43.085 1.00 62.06 265 LYS A C 1
ATOM 2150 O O . LYS A 1 265 ? 54.608 -0.485 43.472 1.00 62.06 265 LYS A O 1
ATOM 2155 N N . GLY A 1 266 ? 53.180 -2.173 43.898 1.00 56.16 266 GLY A N 1
ATOM 2156 C CA . GLY A 1 266 ? 53.153 -2.055 45.362 1.00 56.16 266 GLY A CA 1
ATOM 2157 C C . GLY A 1 266 ? 53.494 -3.386 46.001 1.00 56.16 266 GLY A C 1
ATOM 2158 O O . GLY A 1 266 ? 54.207 -3.360 47.024 1.00 56.16 266 GLY A O 1
#

Secondary structure (DSSP, 8-state):
-------PPPEEEPPPPTTS--EEEEE-SSSPPSS-HHHHHHHHHSTTTT--TTEEEEEEPS--GGGHHHHHHHHHHHHHHH-TTSPPPEEEEEE-SSS-EEEEEE--TTT--HHHHHHHHHHTT-EETTEEP-SEEEE----SS--EEEEEE---GGGHHHHHHHHHHHHHHH-SSS-EEEEEEEEEEEEEEEEETTEEEEEEEEEEEEEEEEEESSPPGGG--HHHHHHHHHHHHHHHHHHHHHHHHHHHHHHHHHHHHHHT--

Sequence (266 aa):
MAESHTDEPIIQYDEPHAAGRDRRGVLLTTNKPVIEWKKLSYSLASIHGSANPNLVRFRLPKIPRAWFHEVQANIKLAFSLSFPDKSLPTVRVVSSSHVYKYVDIETPHSNVAAESIVIAAARDRWKIGEKPLGLPQFVGLQTSELVHPIRFDKIPYDQKQDFISFLPELFHIIEPEHAIKVVDLWEMQYQVAFNSPQQTHTDWIFGSSIVVLFKFTSSLPDDGRIADVAFVDYKIAARRGERKERRLMKSNENVDKDKQERSLKG

pLDDT: mean 82.85, std 15.36, range [38.38, 98.31]